Protein AF-A0A3D3XXV9-F1 (afdb_monomer_lite)

Radius of gyration: 22.59 Å; chains: 1; bounding box: 43×61×84 Å

Sequence (226 aa):
MRRCYCCALTACLPCFASASIADHQWCRITTPHFDLVTDLEPNNGIELAKALEDFHRMALQLLNTDREQVRPLRVLAFNNKDDFRETFGNNRIAGFMKPSFQEHFLVFGPDEGARRRFQVAFHEYTHYLLRRYSSLNLPIWFEEGFAVYLSTAQFVSPTRAVVGQPVVRPSSRRILNRRPRVSQILDERYTVDWSRHVLPGVYEKAWALVHFLYHGENAQKEAIES

Foldseek 3Di:
DDDDDDDDDDDDDPDPDDDAPVNADWDWDDDQAATEIESDDPVVSVVLVVVVVLLVVLVCVVVVDPDDDPGHAYEYEYADLVNLCVVVVAPPDQWAWDDDPPHIYTYGYDDPLWPDPCLSVQLRVLLVCCVVPPPDPDAPLQSLLVSNFSSQWDDPDSFKIFTLDQRGPPLVCLLPPPPPPPVQLVDSPPDPPPNPPPPPNSSSNSNVVVLCVVDVVPVPPRMDGD

pLDDT: mean 79.6, std 15.35, range [37.75, 98.19]

Structure (mmCIF, N/CA/C/O backbone):
data_AF-A0A3D3XXV9-F1
#
_entry.id   AF-A0A3D3XXV9-F1
#
loop_
_atom_site.group_PDB
_atom_site.id
_atom_site.type_symbol
_atom_site.label_atom_id
_atom_site.label_alt_id
_atom_site.label_comp_id
_atom_site.label_asym_id
_atom_site.label_entity_id
_atom_site.label_seq_id
_atom_site.pdbx_PDB_ins_code
_atom_site.Cartn_x
_atom_site.Cartn_y
_atom_site.Cartn_z
_atom_site.occupancy
_atom_site.B_iso_or_equiv
_atom_site.auth_seq_id
_atom_site.auth_comp_id
_atom_site.auth_asym_id
_atom_site.auth_atom_id
_atom_site.pdbx_PDB_model_num
ATOM 1 N N . MET A 1 1 ? 20.626 -43.211 66.276 1.00 39.50 1 MET A N 1
ATOM 2 C CA . MET A 1 1 ? 20.473 -43.010 64.816 1.00 39.50 1 MET A CA 1
ATOM 3 C C . MET A 1 1 ? 19.566 -41.804 64.591 1.00 39.50 1 MET A C 1
ATOM 5 O O . MET A 1 1 ? 18.388 -41.886 64.913 1.00 39.50 1 MET A O 1
ATOM 9 N N . ARG A 1 2 ? 20.112 -40.657 64.161 1.00 37.75 2 ARG A N 1
ATOM 10 C CA . ARG A 1 2 ? 19.341 -39.427 63.889 1.00 37.75 2 ARG A CA 1
ATOM 11 C C . ARG A 1 2 ? 18.833 -39.472 62.444 1.00 37.75 2 ARG A C 1
ATOM 13 O O . ARG A 1 2 ? 19.640 -39.625 61.534 1.00 37.75 2 ARG A O 1
ATOM 20 N N . ARG A 1 3 ? 17.515 -39.384 62.239 1.00 44.97 3 ARG A N 1
ATOM 21 C CA . ARG A 1 3 ? 16.894 -39.303 60.907 1.00 44.97 3 ARG A CA 1
ATOM 22 C C . ARG A 1 3 ? 16.881 -37.841 60.449 1.00 44.97 3 ARG A C 1
ATOM 24 O O . ARG A 1 3 ? 16.228 -37.015 61.078 1.00 44.97 3 ARG A O 1
ATOM 31 N N . CYS A 1 4 ? 17.620 -37.541 59.382 1.00 41.88 4 CYS A N 1
ATOM 32 C CA . CYS A 1 4 ? 17.517 -36.287 58.637 1.00 41.88 4 CYS A CA 1
ATOM 33 C C . CYS A 1 4 ? 16.246 -36.318 57.782 1.00 41.88 4 CYS A C 1
ATOM 35 O O . CYS A 1 4 ? 16.099 -37.204 56.944 1.00 41.88 4 CYS A O 1
ATOM 37 N N . TYR A 1 5 ? 15.349 -35.354 57.978 1.00 47.19 5 TYR A N 1
ATOM 38 C CA . TYR A 1 5 ? 14.238 -35.099 57.064 1.00 47.19 5 TYR A CA 1
ATOM 39 C C . TYR A 1 5 ? 14.699 -34.067 56.028 1.00 47.19 5 TYR A C 1
ATOM 41 O O . TYR A 1 5 ? 14.903 -32.902 56.363 1.00 47.19 5 TYR A O 1
ATOM 49 N N . CYS A 1 6 ? 14.897 -34.494 54.779 1.00 47.56 6 CYS A N 1
ATOM 50 C CA . CYS A 1 6 ? 15.049 -33.578 53.650 1.00 47.56 6 CYS A CA 1
ATOM 51 C C . CYS A 1 6 ? 13.669 -33.026 53.278 1.00 47.56 6 CYS A C 1
ATOM 53 O O . CYS A 1 6 ? 12.847 -33.746 52.714 1.00 47.56 6 CYS A O 1
ATOM 55 N N . CYS A 1 7 ? 13.418 -31.750 53.573 1.00 50.75 7 CYS A N 1
AT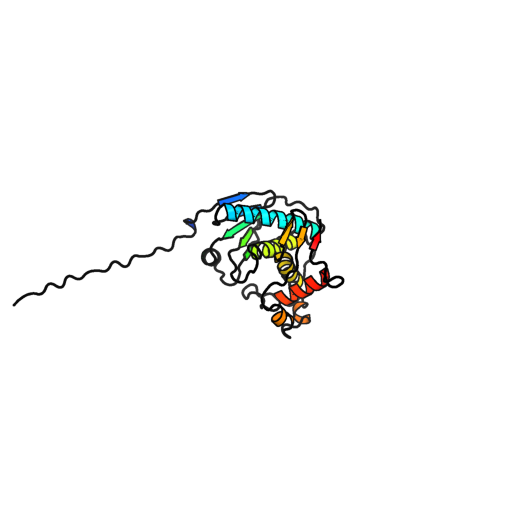OM 56 C CA . CYS A 1 7 ? 12.310 -31.011 52.976 1.00 50.75 7 CYS A CA 1
ATOM 57 C C . CYS A 1 7 ? 12.616 -30.780 51.490 1.00 50.75 7 CYS A C 1
ATOM 59 O O . CYS A 1 7 ? 13.495 -29.990 51.152 1.00 50.75 7 CYS A O 1
ATOM 61 N N . ALA A 1 8 ? 11.904 -31.472 50.602 1.00 52.31 8 ALA A N 1
ATOM 62 C CA . ALA A 1 8 ? 11.928 -31.178 49.175 1.00 52.31 8 ALA A CA 1
ATOM 63 C C . ALA A 1 8 ? 11.057 -29.940 48.906 1.00 52.31 8 ALA A C 1
ATOM 65 O O . ALA A 1 8 ? 9.833 -30.002 48.988 1.00 52.31 8 ALA A O 1
ATOM 66 N N . LEU A 1 9 ? 11.693 -28.807 48.609 1.00 52.50 9 LEU A N 1
ATOM 67 C CA . LEU A 1 9 ? 11.030 -27.629 48.053 1.00 52.50 9 LEU A CA 1
ATOM 68 C C . LEU A 1 9 ? 10.749 -27.889 46.566 1.00 52.50 9 LEU A C 1
ATOM 70 O O . LEU A 1 9 ? 11.640 -27.784 45.727 1.00 52.50 9 LEU A O 1
ATOM 74 N N . THR A 1 10 ? 9.510 -28.246 46.233 1.00 61.16 10 THR A N 1
ATOM 75 C CA . THR A 1 10 ? 9.006 -28.227 44.854 1.00 61.16 10 THR A CA 1
ATOM 76 C C . THR A 1 10 ? 8.909 -26.781 44.379 1.00 61.16 10 THR A C 1
ATOM 78 O O . THR A 1 10 ? 8.015 -26.041 44.787 1.00 61.16 10 THR A O 1
ATOM 81 N N . ALA A 1 11 ? 9.843 -26.368 43.525 1.00 58.56 11 ALA A N 1
ATOM 82 C CA . ALA A 1 11 ? 9.775 -25.096 42.821 1.00 58.56 11 ALA A CA 1
ATOM 83 C C . ALA A 1 11 ? 8.650 -25.155 41.771 1.00 58.56 11 ALA A C 1
ATOM 85 O O . ALA A 1 11 ? 8.789 -25.818 40.744 1.00 58.56 11 ALA A O 1
ATOM 86 N N . CYS A 1 12 ? 7.530 -24.474 42.029 1.00 58.41 12 CYS A N 1
ATOM 87 C CA . CYS A 1 12 ? 6.534 -24.181 41.000 1.00 58.41 12 CYS A CA 1
ATOM 88 C C . CYS A 1 12 ? 7.164 -23.231 39.976 1.00 58.41 12 CYS A C 1
ATOM 90 O O . CYS A 1 12 ? 7.327 -22.043 40.252 1.00 58.41 12 CYS A O 1
ATOM 92 N N . LEU A 1 13 ? 7.524 -23.752 38.803 1.00 60.81 13 LEU A N 1
ATOM 93 C CA . LEU A 1 13 ? 7.824 -22.917 37.645 1.00 60.81 13 LEU A CA 1
ATOM 94 C C . LEU A 1 13 ? 6.537 -22.181 37.238 1.00 60.81 13 LEU A C 1
ATOM 96 O O . LEU A 1 13 ? 5.540 -22.848 36.951 1.00 60.81 13 LEU A O 1
ATOM 100 N N . PRO A 1 14 ? 6.516 -20.836 37.219 1.00 57.62 14 PRO A N 1
ATOM 101 C CA . PRO A 1 14 ? 5.376 -20.104 36.694 1.00 57.62 14 PRO A CA 1
ATOM 102 C C . PRO A 1 14 ? 5.217 -20.441 35.209 1.00 57.62 14 PRO A C 1
ATOM 104 O O . PRO A 1 14 ? 6.107 -20.196 34.395 1.00 57.62 14 PRO A O 1
ATOM 107 N N . CYS A 1 15 ? 4.077 -21.040 34.871 1.00 57.38 15 CYS A N 1
ATOM 108 C CA . CYS A 1 15 ? 3.658 -21.232 33.495 1.00 57.38 15 CYS A CA 1
ATOM 109 C C . CYS A 1 15 ? 3.281 -19.853 32.949 1.00 57.38 15 CYS A C 1
ATOM 111 O O . CYS A 1 15 ? 2.193 -19.350 33.226 1.00 57.38 15 CYS A O 1
ATOM 113 N N . PHE A 1 16 ? 4.196 -19.210 32.227 1.00 54.22 16 PHE A N 1
ATOM 114 C CA . PHE A 1 16 ? 3.863 -18.033 31.435 1.00 54.22 16 PHE A CA 1
ATOM 115 C C . PHE A 1 16 ? 2.948 -18.499 30.301 1.00 54.22 16 PHE A C 1
ATOM 117 O O . PHE A 1 16 ? 3.415 -19.026 29.294 1.00 54.22 16 PHE A O 1
ATOM 124 N N . ALA A 1 17 ? 1.636 -18.388 30.500 1.00 61.09 17 ALA A N 1
ATOM 125 C CA . ALA A 1 17 ? 0.687 -18.504 29.407 1.00 61.09 17 ALA A CA 1
ATOM 126 C C . ALA A 1 17 ? 0.934 -17.314 28.472 1.00 61.09 17 ALA A C 1
ATOM 128 O O . ALA A 1 17 ? 0.784 -16.165 28.891 1.00 61.09 17 ALA A O 1
ATOM 129 N N . SER A 1 18 ? 1.367 -17.576 27.238 1.00 64.44 18 SER A N 1
ATOM 130 C CA . SER A 1 18 ? 1.339 -16.553 26.194 1.00 64.44 18 SER A CA 1
ATOM 131 C C . SER A 1 18 ? -0.108 -16.095 26.026 1.00 64.44 18 SER A C 1
ATOM 133 O O . SER A 1 18 ? -0.997 -16.938 25.897 1.00 64.44 18 SER A O 1
ATOM 135 N N . ALA A 1 19 ? -0.344 -14.783 26.088 1.00 70.88 19 ALA A N 1
ATOM 136 C CA . ALA A 1 19 ? -1.662 -14.215 25.827 1.00 70.88 19 ALA A CA 1
ATOM 137 C C . ALA A 1 19 ? -2.117 -14.636 24.424 1.00 70.88 19 ALA A C 1
ATOM 139 O O . ALA A 1 19 ? -1.320 -14.612 23.484 1.00 70.88 19 ALA A O 1
ATOM 140 N N . SER A 1 20 ? -3.372 -15.064 24.298 1.00 82.88 20 SER A N 1
ATOM 141 C CA . SER A 1 20 ? -3.944 -15.372 22.993 1.00 82.88 20 SER A CA 1
ATOM 142 C C . SER A 1 20 ? -4.196 -14.068 22.249 1.00 82.88 20 SER A C 1
ATOM 144 O O . SER A 1 20 ? -4.575 -13.066 22.853 1.00 82.88 20 SER A O 1
ATOM 146 N N . ILE A 1 21 ? -4.110 -14.089 20.922 1.00 84.88 21 ILE A N 1
ATOM 147 C CA . ILE A 1 21 ? -4.517 -12.950 20.091 1.00 84.88 21 ILE A CA 1
ATOM 148 C C . ILE A 1 21 ? -5.984 -12.533 20.325 1.00 84.88 21 ILE A C 1
ATOM 150 O O . ILE A 1 21 ? -6.377 -11.384 20.110 1.00 84.88 21 ILE A O 1
ATOM 154 N N . ALA A 1 22 ? -6.813 -13.470 20.796 1.00 82.88 22 ALA A N 1
ATOM 155 C CA . ALA A 1 22 ? -8.192 -13.203 21.193 1.00 82.88 22 ALA A CA 1
ATOM 156 C C . ALA A 1 22 ? -8.297 -12.305 22.441 1.00 82.88 22 ALA A C 1
ATOM 158 O O . ALA A 1 22 ? -9.331 -11.670 22.635 1.00 82.88 22 ALA A O 1
ATOM 159 N N . ASP A 1 23 ? -7.240 -12.234 23.255 1.00 86.31 23 ASP A N 1
ATOM 160 C CA . ASP A 1 23 ? -7.178 -11.430 24.479 1.00 86.31 23 ASP A CA 1
ATOM 161 C C . ASP A 1 23 ? -6.729 -9.981 24.203 1.00 86.31 23 ASP A C 1
ATOM 163 O O . ASP A 1 23 ? -6.745 -9.137 25.103 1.00 86.31 23 ASP A O 1
ATOM 167 N N . HIS A 1 24 ? -6.327 -9.669 22.965 1.00 89.88 24 HIS A N 1
ATOM 168 C CA . HIS A 1 24 ? -5.916 -8.324 22.567 1.00 89.88 24 HIS A CA 1
ATOM 169 C C . HIS A 1 24 ? -7.111 -7.362 22.509 1.00 89.88 24 HIS A C 1
ATOM 171 O O . HIS A 1 24 ? -8.251 -7.747 22.238 1.00 89.88 24 HIS A O 1
ATOM 177 N N . GLN A 1 25 ? -6.851 -6.070 22.725 1.00 92.69 25 GLN A N 1
ATOM 178 C CA . GLN A 1 25 ? -7.873 -5.035 22.577 1.00 92.69 25 GLN A CA 1
ATOM 179 C C . GLN A 1 25 ? -8.050 -4.658 21.107 1.00 92.69 25 GLN A C 1
ATOM 181 O O . GLN A 1 25 ? -7.366 -3.787 20.579 1.00 92.69 25 GLN A O 1
ATOM 186 N N . TRP A 1 26 ? -9.006 -5.311 20.454 1.00 95.31 26 TRP A N 1
ATOM 187 C CA . TRP A 1 26 ? -9.385 -4.999 19.082 1.00 95.31 26 TRP A CA 1
ATOM 188 C C . TRP A 1 26 ? -10.291 -3.768 19.012 1.00 95.31 26 TRP A C 1
ATOM 190 O O . TRP A 1 26 ? -11.267 -3.641 19.754 1.00 95.31 26 TRP A O 1
ATOM 200 N N . CYS A 1 27 ? -10.017 -2.889 18.056 1.00 94.94 27 CYS A N 1
ATOM 201 C CA . CYS A 1 27 ? -10.870 -1.766 17.702 1.00 94.94 27 CYS A CA 1
ATOM 202 C C . CYS A 1 27 ? -11.269 -1.822 16.223 1.00 94.94 27 CYS A C 1
ATOM 204 O O . CYS A 1 27 ? -10.618 -2.464 15.392 1.00 94.94 27 CYS A O 1
ATOM 206 N N . ARG A 1 28 ? -12.375 -1.144 15.902 1.00 97.50 28 ARG A N 1
ATOM 207 C CA . ARG A 1 28 ? -12.882 -0.998 14.538 1.00 97.50 28 ARG A CA 1
ATOM 208 C C . ARG A 1 28 ? -13.060 0.477 14.208 1.00 97.50 28 ARG A C 1
ATOM 210 O O . ARG A 1 28 ? -13.715 1.199 14.956 1.00 97.50 28 ARG A O 1
ATOM 217 N N . ILE A 1 29 ? -12.489 0.909 13.090 1.00 98.19 29 ILE A N 1
ATOM 218 C CA . ILE A 1 29 ? -12.535 2.285 12.593 1.00 98.19 29 ILE A CA 1
ATOM 219 C C . ILE A 1 29 ? -13.054 2.237 11.160 1.00 98.19 29 ILE A C 1
ATOM 221 O O . ILE A 1 29 ? -12.470 1.576 10.306 1.00 98.19 29 ILE A O 1
ATOM 225 N N . THR A 1 30 ? -14.146 2.946 10.891 1.00 97.31 30 THR A N 1
ATOM 226 C CA . THR A 1 30 ? -14.754 2.995 9.559 1.00 97.31 30 THR A CA 1
ATOM 227 C C . THR A 1 30 ? -14.632 4.399 8.980 1.00 97.31 30 THR A C 1
ATOM 229 O O . THR A 1 30 ? -14.941 5.390 9.641 1.00 97.31 30 THR A O 1
ATOM 232 N N . THR A 1 31 ? -14.186 4.471 7.733 1.00 96.88 31 THR A N 1
ATOM 233 C CA . THR A 1 31 ? -14.084 5.673 6.903 1.00 96.88 31 THR A CA 1
ATOM 234 C C . THR A 1 31 ? -14.862 5.440 5.597 1.00 96.88 31 THR A C 1
ATOM 236 O O . THR A 1 31 ? -15.373 4.334 5.390 1.00 96.88 31 THR A O 1
ATOM 239 N N . PRO A 1 32 ? -14.991 6.437 4.699 1.00 95.00 32 PRO A N 1
ATOM 240 C CA . PRO A 1 32 ? -15.674 6.230 3.422 1.00 95.00 32 PRO A CA 1
ATOM 241 C C . PRO A 1 32 ? -15.128 5.046 2.606 1.00 95.00 32 PRO A C 1
ATOM 243 O O . PRO A 1 32 ? -15.916 4.300 2.023 1.00 95.00 32 PRO A O 1
ATOM 246 N N . HIS A 1 33 ? -13.806 4.825 2.604 1.00 94.81 33 HIS A N 1
ATOM 247 C CA . HIS A 1 33 ? -13.169 3.797 1.773 1.00 94.81 33 HIS A CA 1
ATOM 248 C C . HIS A 1 33 ? -12.617 2.602 2.554 1.00 94.81 33 HIS A C 1
ATOM 250 O O . HIS A 1 33 ? -12.260 1.600 1.927 1.00 94.81 33 HIS A O 1
ATOM 256 N N . PHE A 1 34 ? -12.575 2.643 3.889 1.00 96.00 34 PHE A N 1
ATOM 257 C CA . PHE A 1 34 ? -11.961 1.585 4.693 1.00 96.00 34 PHE A CA 1
ATOM 258 C C . PHE A 1 34 ? -12.797 1.178 5.903 1.00 96.00 34 PHE A C 1
ATOM 260 O O . PHE A 1 34 ? -13.408 1.992 6.590 1.00 96.00 34 PHE A O 1
ATOM 267 N N . ASP A 1 35 ? -12.784 -0.120 6.174 1.00 96.25 35 ASP A N 1
ATOM 268 C CA . ASP A 1 35 ? -13.319 -0.739 7.377 1.00 96.25 35 ASP A CA 1
ATOM 269 C C . ASP A 1 35 ? -12.162 -1.426 8.110 1.00 96.25 35 ASP A C 1
ATOM 271 O O . ASP A 1 35 ? -11.865 -2.601 7.878 1.00 96.25 35 ASP A O 1
ATOM 275 N N . LEU A 1 36 ? -11.441 -0.651 8.920 1.00 97.50 36 LEU A N 1
ATOM 276 C CA . LEU A 1 36 ? -10.236 -1.077 9.621 1.00 97.50 36 LEU A CA 1
ATOM 277 C C . LEU A 1 36 ? -10.598 -1.812 10.909 1.00 97.50 36 LEU A C 1
ATOM 279 O O . LEU A 1 36 ? -11.288 -1.268 11.764 1.00 97.50 36 LEU A O 1
ATOM 283 N N . VAL A 1 37 ? -10.071 -3.020 11.064 1.00 96.62 37 VAL A N 1
ATOM 284 C CA . VAL A 1 37 ? -10.095 -3.829 12.283 1.00 96.62 37 VAL A CA 1
ATOM 285 C C . VAL A 1 37 ? -8.649 -4.040 12.718 1.00 96.62 37 VAL A C 1
ATOM 287 O O . VAL A 1 37 ? -7.821 -4.490 11.923 1.00 96.62 37 VAL A O 1
ATOM 290 N N . THR A 1 38 ? -8.312 -3.668 13.949 1.00 96.88 38 THR A N 1
ATOM 291 C CA . THR A 1 38 ? -6.917 -3.680 14.404 1.00 96.88 38 THR A CA 1
ATOM 292 C C . THR A 1 38 ? -6.789 -3.756 15.920 1.00 96.88 38 THR A C 1
ATOM 294 O O . THR A 1 38 ? -7.637 -3.226 16.633 1.00 96.88 38 THR A O 1
ATOM 297 N N . ASP A 1 39 ? -5.721 -4.385 16.402 1.00 96.31 39 ASP A N 1
ATOM 298 C CA . ASP A 1 39 ? -5.272 -4.378 17.800 1.00 96.31 39 ASP A CA 1
ATOM 299 C C . ASP A 1 39 ? -4.196 -3.305 18.073 1.00 96.31 39 ASP A C 1
ATOM 301 O O . ASP A 1 39 ? -3.516 -3.317 19.099 1.00 96.31 39 ASP A O 1
ATOM 305 N N . LEU A 1 40 ? -4.017 -2.360 17.144 1.00 95.31 40 LEU A N 1
ATOM 306 C CA . LEU A 1 40 ? -3.247 -1.146 17.383 1.00 95.31 40 LEU A CA 1
ATOM 307 C C . LEU A 1 40 ? -3.919 -0.282 18.457 1.00 95.31 40 LEU A C 1
ATOM 309 O O . LEU A 1 40 ? -5.144 -0.188 18.527 1.00 95.31 40 LEU A O 1
ATOM 313 N N . GLU A 1 41 ? -3.100 0.464 19.201 1.00 94.75 41 GLU A N 1
ATOM 314 C CA . GLU A 1 41 ? -3.582 1.550 20.060 1.00 94.75 41 GLU A CA 1
ATOM 315 C C . GLU A 1 41 ? -4.547 2.479 19.292 1.00 94.75 41 GLU A C 1
ATOM 317 O O . GLU A 1 41 ? -4.250 2.835 18.143 1.00 94.75 41 GLU A O 1
ATOM 322 N N . PRO A 1 42 ? -5.660 2.948 19.893 1.00 94.31 42 PRO A N 1
ATOM 323 C CA . PRO A 1 42 ? -6.714 3.670 19.171 1.00 94.31 42 PRO A CA 1
ATOM 324 C C . PRO A 1 42 ? -6.220 4.852 18.324 1.00 94.31 42 PRO A C 1
ATOM 326 O O . PRO A 1 42 ? -6.634 5.021 17.177 1.00 94.31 42 PRO A O 1
ATOM 329 N N . ASN A 1 43 ? -5.278 5.643 18.847 1.00 95.75 43 ASN A N 1
ATOM 330 C CA . ASN A 1 43 ? -4.690 6.767 18.110 1.00 95.75 43 ASN A CA 1
ATOM 331 C C . ASN A 1 43 ? -3.891 6.302 16.881 1.00 95.75 43 ASN A C 1
ATOM 333 O O . ASN A 1 43 ? -3.988 6.916 15.820 1.00 95.75 43 ASN A O 1
ATOM 337 N N . ASN A 1 44 ? -3.162 5.189 16.993 1.00 95.50 44 ASN A N 1
ATOM 338 C CA . ASN A 1 44 ? -2.414 4.602 15.881 1.00 95.50 44 ASN A CA 1
ATOM 339 C C . ASN A 1 44 ? -3.357 4.050 14.803 1.00 95.50 44 ASN A C 1
ATOM 341 O O . ASN A 1 44 ? -3.077 4.204 13.614 1.00 95.50 44 ASN A O 1
ATOM 345 N N . GLY A 1 45 ? -4.484 3.453 15.206 1.00 96.69 45 GLY A N 1
ATOM 346 C CA . GLY A 1 45 ? -5.537 3.026 14.283 1.00 96.69 45 GLY A CA 1
ATOM 347 C C . GLY A 1 45 ? -6.152 4.203 13.516 1.00 96.69 45 GLY A C 1
ATOM 348 O O . GLY A 1 45 ? -6.327 4.125 12.300 1.00 96.69 45 GLY A O 1
ATOM 349 N N . ILE A 1 46 ? -6.420 5.326 14.195 1.00 97.31 46 ILE A N 1
ATOM 350 C CA . ILE A 1 46 ? -6.946 6.548 13.559 1.00 97.31 46 ILE A CA 1
ATOM 351 C C . ILE A 1 46 ? -5.936 7.125 12.561 1.00 97.31 46 ILE A C 1
ATOM 353 O O . ILE A 1 46 ? -6.318 7.537 11.464 1.00 97.31 46 ILE A O 1
ATOM 357 N N . GLU A 1 47 ? -4.653 7.164 12.918 1.00 95.81 47 GLU A N 1
ATOM 358 C CA . GLU A 1 47 ? -3.588 7.626 12.021 1.00 95.81 47 GLU A CA 1
ATOM 359 C C . GLU A 1 47 ? -3.450 6.737 10.782 1.00 95.81 47 GLU A C 1
ATOM 361 O O . GLU A 1 47 ? -3.327 7.260 9.676 1.00 95.81 47 GLU A O 1
ATOM 366 N N . LEU A 1 48 ? -3.529 5.413 10.946 1.00 96.19 48 LEU A N 1
ATOM 367 C CA . LEU A 1 48 ? -3.534 4.467 9.830 1.00 96.19 48 LEU A CA 1
ATOM 368 C C . LEU A 1 48 ? -4.739 4.695 8.907 1.00 96.19 48 LEU A C 1
ATOM 370 O O . LEU A 1 48 ? -4.568 4.777 7.693 1.00 96.19 48 LEU A O 1
ATOM 374 N N . ALA A 1 49 ? -5.944 4.832 9.467 1.00 97.25 49 ALA A N 1
ATOM 375 C CA . ALA A 1 49 ? -7.155 5.067 8.684 1.00 97.25 49 ALA A CA 1
ATOM 376 C C . ALA A 1 49 ? -7.073 6.376 7.877 1.00 97.25 49 ALA A C 1
ATOM 378 O O . ALA A 1 49 ? -7.393 6.392 6.690 1.00 97.25 49 ALA A O 1
ATOM 379 N N . LYS A 1 50 ? -6.568 7.459 8.485 1.00 96.12 50 LYS A N 1
ATOM 380 C CA . LYS A 1 50 ? -6.320 8.734 7.788 1.00 96.12 50 LYS A CA 1
ATOM 381 C C . LYS A 1 50 ? -5.290 8.585 6.670 1.00 96.12 50 LYS A C 1
ATOM 383 O O . LYS A 1 50 ? -5.524 9.047 5.561 1.00 96.12 50 LYS A O 1
ATOM 388 N N . ALA A 1 51 ? -4.179 7.905 6.947 1.00 95.31 51 ALA A N 1
ATOM 389 C CA . ALA A 1 51 ? -3.127 7.689 5.963 1.00 95.31 51 ALA A CA 1
ATOM 390 C C . ALA A 1 51 ? -3.614 6.862 4.761 1.00 95.31 51 ALA A C 1
ATOM 392 O O . ALA A 1 51 ? -3.216 7.135 3.631 1.00 95.31 51 ALA A O 1
ATOM 393 N N . LEU A 1 52 ? -4.488 5.877 4.988 1.00 96.44 52 LEU A N 1
ATOM 394 C CA . LEU A 1 52 ? -5.130 5.101 3.927 1.00 96.44 52 LEU A CA 1
ATOM 395 C C . LEU A 1 52 ? -6.072 5.957 3.069 1.00 96.44 52 LEU A C 1
ATOM 397 O O . LEU A 1 52 ? -6.049 5.832 1.848 1.00 96.44 52 LEU A O 1
ATOM 401 N N . GLU A 1 53 ? -6.855 6.851 3.676 1.00 95.75 53 GLU A N 1
ATOM 402 C CA . GLU A 1 53 ? -7.710 7.804 2.948 1.00 95.75 53 GLU A CA 1
ATOM 403 C C . GLU A 1 53 ? -6.892 8.799 2.111 1.00 95.75 53 GLU A C 1
ATOM 405 O O . GLU A 1 53 ? -7.192 9.029 0.937 1.00 95.75 53 GLU A O 1
ATOM 410 N N . ASP A 1 54 ? -5.818 9.353 2.673 1.00 94.94 54 ASP A N 1
ATOM 411 C CA . ASP A 1 54 ? -4.911 10.243 1.940 1.00 94.94 54 ASP A CA 1
ATOM 412 C C . ASP A 1 54 ? -4.252 9.518 0.759 1.00 94.94 54 ASP A C 1
ATOM 414 O O . ASP A 1 54 ? -4.198 10.043 -0.359 1.00 94.94 54 ASP A O 1
ATOM 418 N N . PHE A 1 55 ? -3.825 8.274 0.981 1.00 95.31 55 PHE A N 1
ATOM 419 C CA . PHE A 1 55 ? -3.261 7.426 -0.059 1.00 95.31 55 PHE A CA 1
ATOM 420 C C . PHE A 1 55 ? -4.272 7.059 -1.137 1.00 95.31 55 PHE A C 1
ATOM 422 O O . PHE A 1 55 ? -3.935 7.119 -2.318 1.00 95.31 55 PHE A O 1
ATOM 429 N N . HIS A 1 56 ? -5.510 6.741 -0.760 1.00 93.94 56 HIS A N 1
ATOM 430 C CA . HIS A 1 56 ? -6.593 6.486 -1.701 1.00 93.94 56 HIS A CA 1
ATOM 431 C C . HIS A 1 56 ? -6.802 7.675 -2.645 1.00 93.94 56 HIS A C 1
ATOM 433 O O . HIS A 1 56 ? -6.745 7.501 -3.863 1.00 93.94 56 HIS A O 1
ATOM 439 N N . ARG A 1 57 ? -6.953 8.890 -2.099 1.00 91.56 57 ARG A N 1
ATOM 440 C CA . ARG A 1 57 ? -7.161 10.109 -2.900 1.00 91.56 57 ARG A CA 1
ATOM 441 C C . ARG A 1 57 ? -6.010 10.359 -3.875 1.00 91.56 57 ARG A C 1
ATOM 443 O O . ARG A 1 57 ? -6.252 10.562 -5.062 1.00 91.56 57 ARG A O 1
ATOM 450 N N . MET A 1 58 ? -4.770 10.288 -3.389 1.00 91.50 58 MET A N 1
ATOM 451 C CA . MET A 1 58 ? -3.573 10.452 -4.223 1.00 91.50 58 MET A CA 1
ATOM 452 C C . MET A 1 58 ? -3.503 9.391 -5.331 1.00 91.50 58 MET A C 1
ATOM 454 O O . MET A 1 58 ? -3.209 9.705 -6.485 1.00 91.50 58 MET A O 1
ATOM 458 N N . ALA A 1 59 ? -3.763 8.126 -5.000 1.00 90.94 59 ALA A N 1
ATOM 459 C CA . ALA A 1 59 ? -3.626 7.035 -5.953 1.00 90.94 59 ALA A CA 1
ATOM 460 C C . ALA A 1 59 ? -4.700 7.076 -7.053 1.00 90.94 59 ALA A C 1
ATOM 462 O O . ALA A 1 59 ? -4.376 6.800 -8.207 1.00 90.94 59 ALA A O 1
ATOM 463 N N . LEU A 1 60 ? -5.946 7.467 -6.746 1.00 88.88 60 LEU A N 1
ATOM 464 C CA . LEU A 1 60 ? -6.982 7.643 -7.776 1.00 88.88 60 LEU A CA 1
ATOM 465 C C . LEU A 1 60 ? -6.634 8.755 -8.772 1.00 88.88 60 LEU A C 1
ATOM 467 O O . LEU A 1 60 ? -6.840 8.578 -9.973 1.00 88.88 60 LEU A O 1
ATOM 471 N N . GLN A 1 61 ? -6.057 9.863 -8.294 1.00 86.00 61 GLN A N 1
ATOM 472 C CA . GLN A 1 61 ? -5.582 10.945 -9.162 1.00 86.00 61 GLN A CA 1
ATOM 473 C C . GLN A 1 61 ? -4.482 10.456 -10.106 1.00 86.00 61 GLN A C 1
ATOM 475 O O . GLN A 1 61 ? -4.546 10.702 -11.309 1.00 86.00 61 GLN A O 1
ATOM 480 N N . LEU A 1 62 ? -3.506 9.706 -9.586 1.00 85.12 62 LEU A N 1
ATOM 481 C CA . LEU A 1 62 ? -2.422 9.155 -10.401 1.00 85.12 62 LEU A CA 1
ATOM 482 C C . LEU A 1 62 ? -2.922 8.140 -11.441 1.00 85.12 62 LEU A C 1
ATOM 484 O O . LEU A 1 62 ? -2.405 8.088 -12.555 1.00 85.12 62 LEU A O 1
ATOM 488 N N . LEU A 1 63 ? -3.923 7.336 -11.080 1.00 84.81 63 LEU A N 1
ATOM 489 C CA . LEU A 1 63 ? -4.566 6.375 -11.977 1.00 84.81 63 LEU A CA 1
ATOM 490 C C . LEU A 1 63 ? -5.568 7.031 -12.943 1.00 84.81 63 LEU A C 1
ATOM 492 O O . LEU A 1 63 ? -6.121 6.331 -13.790 1.00 84.81 63 LEU A O 1
ATOM 496 N N . ASN A 1 64 ? -5.796 8.347 -12.828 1.00 86.44 64 ASN A N 1
ATOM 497 C CA . ASN A 1 64 ? -6.746 9.127 -13.620 1.00 86.44 64 ASN A CA 1
ATOM 498 C C . ASN A 1 64 ? -8.130 8.457 -13.713 1.00 86.44 64 ASN A C 1
ATOM 500 O O . ASN A 1 64 ? -8.682 8.259 -14.798 1.00 86.44 64 ASN A O 1
ATOM 504 N N . THR A 1 65 ? -8.664 8.052 -12.560 1.00 83.56 65 THR A N 1
ATOM 505 C CA . THR A 1 65 ? -9.962 7.381 -12.446 1.00 83.56 65 THR A CA 1
ATOM 506 C C . THR A 1 65 ? -10.862 8.124 -11.465 1.00 83.56 65 THR A C 1
ATOM 508 O O . THR A 1 65 ? -10.430 8.532 -10.391 1.00 83.56 65 THR A O 1
ATOM 511 N N . ASP A 1 66 ? -12.136 8.247 -11.821 1.00 80.88 66 ASP A N 1
ATOM 512 C CA . ASP A 1 66 ? -13.224 8.795 -11.002 1.00 80.88 66 ASP A CA 1
ATOM 513 C C . ASP A 1 66 ? -14.127 7.696 -10.415 1.00 80.88 66 ASP A C 1
ATOM 515 O O . ASP A 1 66 ? -15.113 7.974 -9.735 1.00 80.88 66 ASP A O 1
ATOM 519 N N . ARG A 1 67 ? -13.800 6.425 -10.681 1.00 80.69 67 ARG A N 1
ATOM 520 C CA . ARG A 1 67 ? -14.576 5.276 -10.212 1.00 80.69 67 ARG A CA 1
ATOM 521 C C . ARG A 1 67 ? -14.621 5.223 -8.689 1.00 80.69 67 ARG A C 1
ATOM 523 O O . ARG A 1 67 ? -13.609 4.969 -8.039 1.00 80.69 67 ARG A O 1
ATOM 530 N N . GLU A 1 68 ? -15.825 5.358 -8.148 1.00 76.50 68 GLU A N 1
ATOM 531 C CA . GLU A 1 68 ? -16.063 5.256 -6.713 1.00 76.50 68 GLU A CA 1
ATOM 532 C C . GLU A 1 68 ? -16.002 3.812 -6.198 1.00 76.50 68 GLU A C 1
ATOM 534 O O . GLU A 1 68 ? -16.380 2.836 -6.865 1.00 76.50 68 GLU A O 1
ATOM 539 N N . GLN A 1 69 ? -15.558 3.679 -4.949 1.00 80.25 69 GLN A N 1
ATOM 540 C CA . GLN A 1 69 ? -15.616 2.419 -4.230 1.00 80.25 69 GLN A CA 1
ATOM 541 C C . GLN A 1 69 ? -17.025 2.215 -3.661 1.00 80.25 69 GLN A C 1
ATOM 543 O O . GLN A 1 69 ? -17.464 2.942 -2.781 1.00 80.25 69 GLN A O 1
ATOM 548 N N . VAL A 1 70 ? -17.726 1.181 -4.133 1.00 79.19 70 VAL A N 1
ATOM 549 C CA . VAL A 1 70 ? -19.129 0.916 -3.747 1.00 79.19 70 VAL A CA 1
ATOM 550 C C . VAL A 1 70 ? -19.287 0.614 -2.250 1.00 79.19 70 VAL A C 1
ATOM 552 O O . VAL A 1 70 ? -20.356 0.821 -1.680 1.00 79.19 70 VAL A O 1
ATOM 555 N N . ARG A 1 71 ? -18.249 0.062 -1.611 1.00 86.69 71 ARG A N 1
ATOM 556 C CA . ARG A 1 71 ? -18.239 -0.316 -0.191 1.00 86.69 71 ARG A CA 1
ATOM 557 C C . ARG A 1 71 ? -16.843 -0.132 0.392 1.00 86.69 71 ARG A C 1
ATOM 559 O O . ARG A 1 71 ? -15.889 -0.373 -0.345 1.00 86.69 71 ARG A O 1
ATOM 566 N N . PRO A 1 72 ? -16.692 0.204 1.681 1.00 92.12 72 PRO A N 1
ATOM 567 C CA . PRO A 1 72 ? -15.389 0.241 2.337 1.00 92.12 72 PRO A CA 1
ATOM 568 C C . PRO A 1 72 ? -14.630 -1.093 2.213 1.00 92.12 72 PRO A C 1
ATOM 570 O O . PRO A 1 72 ? -15.224 -2.165 2.332 1.00 92.12 72 PRO A O 1
ATOM 573 N N . LEU A 1 73 ? -13.317 -1.033 1.980 1.00 92.75 73 LEU A N 1
ATOM 574 C CA . LEU A 1 73 ? -12.441 -2.202 1.931 1.00 92.75 73 LEU A CA 1
ATOM 575 C C . LEU A 1 73 ? -12.147 -2.647 3.362 1.00 92.75 73 LEU A C 1
ATOM 577 O O . LEU A 1 73 ? -11.692 -1.833 4.169 1.00 92.75 73 LEU A O 1
ATOM 581 N N . ARG A 1 74 ? -12.349 -3.931 3.681 1.00 94.62 74 ARG A N 1
ATOM 582 C CA . ARG A 1 74 ? -11.974 -4.432 5.005 1.00 94.62 74 ARG A CA 1
ATOM 583 C C . ARG A 1 74 ? -10.461 -4.549 5.125 1.00 94.62 74 ARG A C 1
ATOM 585 O O . ARG A 1 74 ? -9.814 -5.222 4.319 1.00 94.62 74 ARG A O 1
ATOM 592 N N . VAL A 1 75 ? -9.924 -3.926 6.167 1.00 95.69 75 VAL A N 1
ATOM 593 C CA . VAL A 1 75 ? -8.501 -3.937 6.496 1.00 95.69 75 VAL A CA 1
ATOM 594 C C . VAL A 1 75 ? -8.317 -4.612 7.846 1.00 95.69 75 VAL A C 1
ATOM 596 O O . VAL A 1 75 ? -8.936 -4.201 8.819 1.00 95.69 75 VAL A O 1
ATOM 599 N N . LEU A 1 76 ? -7.466 -5.632 7.912 1.00 95.06 76 LEU A N 1
ATOM 600 C CA . LEU A 1 76 ? -7.047 -6.262 9.158 1.00 95.06 76 LEU A CA 1
ATOM 601 C C . LEU A 1 76 ? -5.570 -5.939 9.399 1.00 95.06 76 LEU A C 1
ATOM 603 O O . LEU A 1 76 ? -4.699 -6.455 8.695 1.00 95.06 76 LEU A O 1
ATOM 607 N N . ALA A 1 77 ? -5.304 -5.059 10.363 1.00 95.81 77 ALA A N 1
ATOM 608 C CA . ALA A 1 77 ? -3.956 -4.606 10.693 1.00 95.81 77 ALA A CA 1
ATOM 609 C C . ALA A 1 77 ? -3.542 -5.140 12.066 1.00 95.81 77 ALA A C 1
ATOM 611 O O . ALA A 1 77 ? -4.217 -4.866 13.057 1.00 95.81 77 ALA A O 1
ATOM 612 N N . PHE A 1 78 ? -2.433 -5.871 12.119 1.00 94.62 78 PHE A N 1
ATOM 613 C CA . PHE A 1 78 ? -1.897 -6.436 13.355 1.00 94.62 78 PHE A CA 1
ATOM 614 C C . PHE A 1 78 ? -0.815 -5.521 13.927 1.00 94.62 78 PHE A C 1
ATOM 616 O O . PHE A 1 78 ? 0.037 -5.010 13.193 1.00 94.62 78 PHE A O 1
ATOM 623 N N . ASN A 1 79 ? -0.817 -5.351 15.242 1.00 93.38 79 ASN A N 1
ATOM 624 C CA . ASN A 1 79 ? 0.214 -4.642 15.987 1.00 93.38 79 ASN A CA 1
ATOM 625 C C . ASN A 1 79 ? 1.470 -5.504 16.173 1.00 93.38 79 ASN A C 1
ATOM 627 O O . ASN A 1 79 ? 2.585 -4.984 16.207 1.00 93.38 79 ASN A O 1
ATOM 631 N N . ASN A 1 80 ? 1.303 -6.826 16.263 1.00 90.44 80 ASN A N 1
ATOM 632 C CA . ASN A 1 80 ? 2.388 -7.776 16.469 1.00 90.44 80 ASN A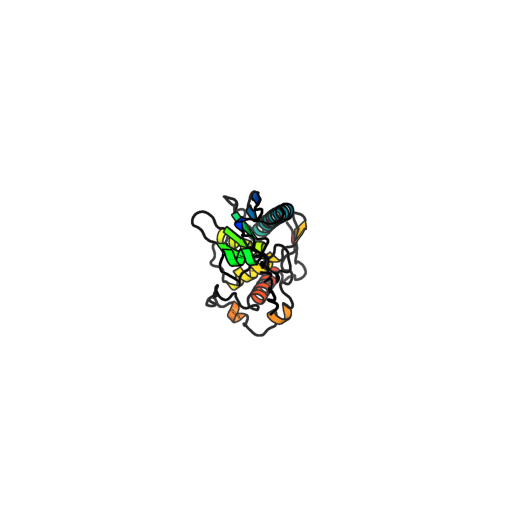 CA 1
ATOM 633 C C . ASN A 1 80 ? 2.618 -8.656 15.226 1.00 90.44 80 ASN A C 1
ATOM 635 O O . ASN A 1 80 ? 1.694 -9.130 14.564 1.00 90.44 80 ASN A O 1
ATOM 639 N N . LYS A 1 81 ? 3.894 -8.867 14.895 1.00 89.25 81 LYS A N 1
ATOM 640 C CA . LYS A 1 81 ? 4.324 -9.654 13.734 1.00 89.25 81 LYS A CA 1
ATOM 641 C C . LYS A 1 81 ? 4.067 -11.149 13.909 1.00 89.25 81 LYS A C 1
ATOM 643 O O . LYS A 1 81 ? 3.725 -11.818 12.939 1.00 89.25 81 LYS A O 1
ATOM 648 N N . ASP A 1 82 ? 4.265 -11.675 15.107 1.00 89.31 82 ASP A N 1
ATOM 649 C CA . ASP A 1 82 ? 4.101 -13.095 15.400 1.00 89.31 82 ASP A CA 1
ATOM 650 C C . ASP A 1 82 ? 2.623 -13.485 15.429 1.00 89.31 82 ASP A C 1
ATOM 652 O O . ASP A 1 82 ? 2.275 -14.495 14.828 1.00 89.31 82 ASP A O 1
ATOM 656 N N . ASP A 1 83 ? 1.746 -12.613 15.928 1.00 90.69 83 ASP A N 1
ATOM 657 C CA . ASP A 1 83 ? 0.289 -12.780 15.832 1.00 90.69 83 ASP A CA 1
ATOM 658 C C . ASP A 1 83 ? -0.195 -12.884 14.382 1.00 90.69 83 ASP A C 1
ATOM 660 O O . ASP A 1 83 ? -0.955 -13.789 14.020 1.00 90.69 83 ASP A O 1
ATOM 664 N N . PHE A 1 84 ? 0.285 -11.986 13.513 1.00 89.94 84 PHE A N 1
ATOM 665 C CA . PHE A 1 84 ? 0.013 -12.058 12.077 1.00 89.94 84 PHE A CA 1
ATOM 666 C C . PHE A 1 84 ? 0.501 -13.392 11.486 1.00 89.94 84 PHE A C 1
ATOM 668 O O . PHE A 1 84 ? -0.223 -14.068 10.749 1.00 89.94 84 PHE A O 1
ATOM 675 N N . ARG A 1 85 ? 1.731 -13.799 11.816 1.00 87.50 85 ARG A N 1
ATOM 676 C CA . ARG A 1 85 ? 2.344 -15.028 11.292 1.00 87.50 85 ARG A CA 1
ATOM 677 C C . ARG A 1 85 ? 1.625 -16.284 11.755 1.00 87.50 85 ARG A C 1
ATOM 679 O O . ARG A 1 85 ? 1.443 -17.187 10.944 1.00 87.50 85 ARG A O 1
ATOM 686 N N . GLU A 1 86 ? 1.249 -16.346 13.026 1.00 87.69 86 GLU A N 1
ATOM 687 C CA . GLU A 1 86 ? 0.527 -17.467 13.620 1.00 87.69 86 GLU A CA 1
ATOM 688 C C . GLU A 1 86 ? -0.870 -17.582 13.009 1.00 87.69 86 GLU A C 1
ATOM 690 O O . GLU A 1 86 ? -1.260 -18.662 12.568 1.00 87.69 86 GLU A O 1
ATOM 695 N N . THR A 1 87 ? -1.569 -16.452 12.855 1.00 88.19 87 THR A N 1
ATOM 696 C CA . THR A 1 87 ? -2.921 -16.409 12.279 1.00 88.19 87 THR A CA 1
ATOM 697 C C . THR A 1 87 ? -2.963 -16.917 10.833 1.00 88.19 87 THR A C 1
ATOM 699 O O . THR A 1 87 ? -3.923 -17.580 10.437 1.00 88.19 87 THR A O 1
ATOM 702 N N . PHE A 1 88 ? -1.936 -16.623 10.025 1.00 84.31 88 PHE A N 1
ATOM 703 C CA . PHE A 1 88 ? -1.932 -16.950 8.590 1.00 84.31 88 PHE A CA 1
ATOM 704 C C . PHE A 1 88 ? -0.941 -18.040 8.173 1.00 84.31 88 PHE A C 1
ATOM 706 O O . PHE A 1 88 ? -0.898 -18.404 6.997 1.00 84.31 88 PHE A O 1
ATOM 713 N N . GLY A 1 89 ? -0.142 -18.568 9.101 1.00 79.88 89 GLY A N 1
ATOM 714 C CA . GLY A 1 89 ? 0.841 -19.617 8.831 1.00 79.88 89 GLY A CA 1
ATOM 715 C C . GLY A 1 89 ? 1.937 -19.211 7.838 1.00 79.88 89 GLY A C 1
ATOM 716 O O . GLY A 1 89 ? 2.504 -20.076 7.169 1.00 79.88 89 GLY A O 1
ATOM 717 N N . ASN A 1 90 ? 2.233 -17.913 7.698 1.00 71.38 90 ASN A N 1
ATOM 718 C CA . ASN A 1 90 ? 3.219 -17.413 6.737 1.00 71.38 90 ASN A CA 1
ATOM 719 C C . ASN A 1 90 ? 4.215 -16.456 7.398 1.00 71.38 90 ASN A C 1
ATOM 721 O O . ASN A 1 90 ? 3.857 -15.380 7.863 1.00 71.38 90 ASN A O 1
ATOM 725 N N . ASN A 1 91 ? 5.493 -16.839 7.391 1.00 71.31 91 ASN A N 1
ATOM 726 C CA . ASN A 1 91 ? 6.583 -16.065 7.986 1.00 71.31 91 ASN A CA 1
ATOM 727 C C . ASN A 1 91 ? 7.386 -15.215 6.988 1.00 71.31 91 ASN A C 1
ATOM 729 O O . ASN A 1 91 ? 8.336 -14.545 7.405 1.00 71.31 91 ASN A O 1
ATOM 733 N N . ARG A 1 92 ? 7.027 -15.251 5.699 1.00 72.50 92 ARG A N 1
ATOM 734 C CA . ARG A 1 92 ? 7.778 -14.623 4.598 1.00 72.50 92 ARG A CA 1
ATOM 735 C C . ARG A 1 92 ? 7.140 -13.351 4.059 1.00 72.50 92 ARG A C 1
ATOM 737 O O . ARG A 1 92 ? 7.817 -12.624 3.346 1.00 72.50 92 ARG A O 1
ATOM 744 N N . ILE A 1 93 ? 5.870 -13.099 4.362 1.00 79.56 93 ILE A N 1
ATOM 745 C CA . ILE A 1 93 ? 5.140 -11.906 3.921 1.00 79.56 93 ILE A CA 1
ATOM 746 C C . ILE A 1 93 ? 4.840 -11.009 5.120 1.00 79.56 93 ILE A C 1
ATOM 748 O O . ILE A 1 93 ? 4.712 -11.500 6.238 1.00 79.56 93 ILE A O 1
ATOM 752 N N . ALA A 1 94 ? 4.722 -9.706 4.880 1.00 84.81 94 ALA A N 1
ATOM 753 C CA . ALA A 1 94 ? 4.253 -8.746 5.880 1.00 84.81 94 ALA A CA 1
ATOM 754 C C . ALA A 1 94 ? 2.790 -8.335 5.661 1.00 84.81 94 ALA A C 1
ATOM 756 O O . ALA A 1 94 ? 2.171 -7.758 6.548 1.00 84.81 94 ALA A O 1
ATOM 757 N N . GLY A 1 95 ? 2.232 -8.645 4.494 1.00 88.62 95 GLY A N 1
ATOM 758 C CA . GLY A 1 95 ? 0.844 -8.394 4.153 1.00 88.62 95 GLY A CA 1
ATOM 759 C C . GLY A 1 95 ? 0.454 -9.103 2.865 1.00 88.62 95 GLY A C 1
ATOM 760 O O . GLY A 1 95 ? 1.299 -9.711 2.206 1.00 88.62 95 GLY A O 1
ATOM 761 N N . PHE A 1 96 ? -0.843 -9.108 2.580 1.00 88.50 96 PHE A N 1
ATOM 762 C CA . PHE A 1 96 ? -1.417 -9.638 1.352 1.00 88.50 96 PHE A CA 1
ATOM 763 C C . PHE A 1 96 ? -2.862 -9.167 1.174 1.00 88.50 96 PHE A C 1
ATOM 765 O O . PHE A 1 96 ? -3.585 -8.874 2.132 1.00 88.50 96 PHE A O 1
ATOM 772 N N . MET A 1 97 ? -3.319 -9.206 -0.074 1.00 86.12 97 MET A N 1
ATOM 773 C CA . MET A 1 97 ? -4.739 -9.166 -0.405 1.00 86.12 97 MET A CA 1
ATOM 774 C C . MET A 1 97 ? -5.330 -10.577 -0.389 1.00 86.12 97 MET A C 1
ATOM 776 O O . MET A 1 97 ? -4.843 -11.467 -1.088 1.00 86.12 97 MET A O 1
ATOM 780 N N . LYS A 1 98 ? -6.421 -10.782 0.354 1.00 82.12 98 LYS A N 1
ATOM 781 C CA . LYS A 1 98 ? -7.202 -12.025 0.324 1.00 82.12 98 LYS A CA 1
ATOM 782 C C . LYS A 1 98 ? -8.432 -11.841 -0.568 1.00 82.12 98 LYS A C 1
ATOM 784 O O . LYS A 1 98 ? -9.335 -11.082 -0.200 1.00 82.12 98 LYS A O 1
ATOM 789 N N . PRO A 1 99 ? -8.513 -12.522 -1.724 1.00 71.31 99 PRO A N 1
ATOM 790 C CA . PRO A 1 99 ? -9.745 -12.586 -2.494 1.00 71.31 99 PRO A CA 1
ATOM 791 C C . PRO A 1 99 ? -10.832 -13.304 -1.691 1.00 71.31 99 PRO A C 1
ATOM 793 O O . PRO A 1 99 ? -10.565 -14.303 -1.021 1.00 71.31 99 PRO A O 1
ATOM 796 N N . SER A 1 100 ? -12.065 -12.821 -1.775 1.00 69.94 100 SER A N 1
ATOM 797 C CA . SER A 1 100 ? -13.232 -13.537 -1.265 1.00 69.94 100 SER A CA 1
ATOM 798 C C . SER A 1 100 ? -14.446 -13.222 -2.130 1.00 69.94 100 SER A C 1
ATOM 800 O O . SER A 1 100 ? -14.457 -12.237 -2.865 1.00 69.94 100 SER A O 1
ATOM 802 N N . PHE A 1 101 ? -15.452 -14.095 -2.067 1.00 59.31 101 PHE A N 1
ATOM 803 C CA . PHE A 1 101 ? -16.672 -13.986 -2.869 1.00 59.31 101 PHE A CA 1
ATOM 804 C C . PHE A 1 101 ? -17.494 -12.726 -2.567 1.00 59.31 101 PHE A C 1
ATOM 806 O O . PHE A 1 101 ? -18.242 -12.278 -3.430 1.00 59.31 101 PHE A O 1
ATOM 813 N N . GLN A 1 102 ? -17.389 -12.182 -1.352 1.00 59.59 102 GLN A N 1
ATOM 814 C CA . GLN A 1 102 ? -18.203 -11.044 -0.906 1.00 59.59 102 GLN A CA 1
ATOM 815 C C . GLN A 1 102 ? -17.380 -9.775 -0.682 1.00 59.59 102 GLN A C 1
ATOM 817 O O . GLN A 1 102 ? -17.840 -8.685 -1.009 1.00 59.59 102 GLN A O 1
ATOM 822 N N . GLU A 1 103 ? -16.171 -9.908 -0.135 1.00 65.69 103 GLU A N 1
ATOM 823 C CA . GLU A 1 103 ? -15.311 -8.781 0.237 1.00 65.69 103 GLU A CA 1
ATOM 824 C C . GLU A 1 103 ? -13.842 -9.161 0.024 1.00 65.69 103 GLU A C 1
ATOM 826 O O . GLU A 1 103 ? -13.413 -10.238 0.444 1.00 65.69 103 GLU A O 1
ATOM 831 N N . HIS A 1 104 ? -13.068 -8.287 -0.622 1.00 78.12 104 HIS A N 1
ATOM 832 C CA . HIS A 1 104 ? -11.610 -8.369 -0.591 1.00 78.12 104 HIS A CA 1
ATOM 833 C C . HIS A 1 104 ? -11.123 -7.903 0.783 1.00 78.12 104 HIS A C 1
ATOM 835 O O . HIS A 1 104 ? -11.651 -6.934 1.325 1.00 78.12 104 HIS A O 1
ATOM 841 N N . PHE A 1 105 ? -10.109 -8.569 1.328 1.00 89.12 105 PHE A N 1
ATOM 842 C CA . PHE A 1 105 ? -9.471 -8.144 2.573 1.00 89.12 105 PHE A CA 1
ATOM 843 C C . PHE A 1 105 ? -8.052 -7.691 2.281 1.00 89.12 105 PHE A C 1
ATOM 845 O O . PHE A 1 105 ? -7.315 -8.405 1.598 1.00 89.12 105 PHE A O 1
ATOM 852 N N . LEU A 1 106 ? -7.669 -6.548 2.833 1.00 92.62 106 LEU A N 1
ATOM 853 C CA . LEU A 1 106 ? -6.271 -6.172 2.976 1.00 92.62 106 LEU A CA 1
ATOM 854 C C . LEU A 1 106 ? -5.823 -6.613 4.366 1.00 92.62 106 LEU A C 1
ATOM 856 O O . LEU A 1 106 ? -6.437 -6.236 5.361 1.00 92.62 106 LEU A O 1
ATOM 860 N N . VAL A 1 107 ? -4.772 -7.419 4.443 1.00 92.88 107 VAL A N 1
ATOM 861 C CA . VAL A 1 107 ? -4.268 -7.951 5.712 1.00 92.88 107 VAL A CA 1
ATOM 862 C C . VAL A 1 107 ? -2.785 -7.647 5.817 1.00 92.88 107 VAL A C 1
ATOM 864 O O . VAL A 1 107 ? -2.049 -7.929 4.875 1.00 92.88 107 VAL A O 1
ATOM 867 N N . PHE A 1 108 ? -2.328 -7.099 6.941 1.00 93.00 108 PHE A N 1
ATOM 868 C CA . PHE A 1 108 ? -0.902 -6.860 7.160 1.00 93.00 108 PHE A CA 1
ATOM 869 C C . PHE A 1 108 ? -0.527 -6.782 8.638 1.00 93.00 108 PHE A C 1
ATOM 871 O O . PHE A 1 108 ? -1.354 -6.472 9.492 1.00 93.00 108 PHE A O 1
ATOM 878 N N . GLY A 1 109 ? 0.747 -7.032 8.916 1.00 91.00 109 GLY A N 1
ATOM 879 C CA . GLY A 1 109 ? 1.387 -6.786 10.201 1.00 91.00 109 GLY A CA 1
ATOM 880 C C . GLY A 1 109 ? 2.639 -5.916 10.048 1.00 91.00 109 GLY A C 1
ATOM 881 O O . GLY A 1 109 ? 2.923 -5.400 8.960 1.00 91.00 109 GLY A O 1
ATOM 882 N N . PRO A 1 110 ? 3.416 -5.742 11.127 1.00 85.88 110 PRO A N 1
ATOM 883 C CA . PRO A 1 110 ? 4.642 -4.958 11.096 1.00 85.88 110 PRO A CA 1
ATOM 884 C C . PRO A 1 110 ? 5.717 -5.601 10.209 1.00 85.88 110 PRO A C 1
ATOM 886 O O . PRO A 1 110 ? 5.974 -6.805 10.290 1.00 85.88 110 PRO A O 1
ATOM 889 N N . ASP A 1 111 ? 6.413 -4.776 9.426 1.00 82.56 111 ASP A N 1
ATOM 890 C CA . ASP A 1 111 ? 7.626 -5.163 8.703 1.00 82.56 111 ASP A CA 1
ATOM 891 C C . ASP A 1 111 ? 8.839 -4.400 9.244 1.00 82.56 111 ASP A C 1
ATOM 893 O O . ASP A 1 111 ? 8.949 -3.186 9.097 1.00 82.56 111 ASP A O 1
ATOM 897 N N . GLU A 1 112 ? 9.782 -5.126 9.842 1.00 75.31 112 GLU A N 1
ATOM 898 C CA . GLU A 1 112 ? 11.041 -4.571 10.361 1.00 75.31 112 GLU A CA 1
ATOM 899 C C . GLU A 1 112 ? 11.960 -4.049 9.244 1.00 75.31 112 GLU A C 1
ATOM 901 O O . GLU A 1 112 ? 12.843 -3.227 9.494 1.00 75.31 112 GLU A O 1
ATOM 906 N N . GLY A 1 113 ? 11.776 -4.528 8.008 1.00 72.69 113 GLY A N 1
ATOM 907 C CA . GLY A 1 113 ? 12.487 -4.041 6.828 1.00 72.69 113 GLY A CA 1
ATOM 908 C C . GLY A 1 113 ? 11.885 -2.766 6.232 1.00 72.69 113 GLY A C 1
ATOM 909 O O . GLY A 1 113 ? 12.552 -2.096 5.431 1.00 72.69 113 GLY A O 1
ATOM 910 N N . ALA A 1 114 ? 10.655 -2.409 6.618 1.00 76.12 114 ALA A N 1
ATOM 911 C CA . ALA A 1 114 ? 9.978 -1.228 6.114 1.00 76.12 114 ALA A CA 1
ATOM 912 C C . ALA A 1 114 ? 10.599 0.046 6.691 1.00 76.12 114 ALA A C 1
ATOM 914 O O . ALA A 1 114 ? 10.890 0.176 7.879 1.00 76.12 114 ALA A O 1
ATOM 915 N N . ARG A 1 115 ? 10.786 1.042 5.825 1.00 74.88 115 ARG A N 1
ATOM 916 C CA . ARG A 1 115 ? 11.308 2.357 6.231 1.00 74.88 115 ARG A CA 1
ATOM 917 C C . ARG A 1 115 ? 10.223 3.300 6.703 1.00 74.88 115 ARG A C 1
ATOM 919 O O . ARG A 1 115 ? 10.523 4.305 7.346 1.00 74.88 115 ARG A O 1
ATOM 926 N N . ARG A 1 116 ? 8.990 3.042 6.276 1.00 82.25 116 ARG A N 1
ATOM 927 C CA . ARG A 1 116 ? 7.836 3.896 6.526 1.00 82.25 116 ARG A CA 1
ATOM 928 C C . ARG A 1 116 ? 6.780 3.090 7.255 1.00 82.25 116 ARG A C 1
ATOM 930 O O . ARG A 1 116 ? 6.548 1.927 6.949 1.00 82.25 116 ARG A O 1
ATOM 937 N N . ARG A 1 117 ? 6.119 3.759 8.193 1.00 82.50 117 ARG A N 1
ATOM 938 C CA . ARG A 1 117 ? 5.160 3.159 9.120 1.00 82.50 117 ARG A CA 1
ATOM 939 C C . ARG A 1 117 ? 4.024 2.397 8.429 1.00 82.50 117 ARG A C 1
ATOM 941 O O . ARG A 1 117 ? 3.624 1.352 8.916 1.00 82.50 117 ARG A O 1
ATOM 948 N N . PHE A 1 118 ? 3.534 2.904 7.298 1.00 90.62 118 PHE A N 1
ATOM 949 C CA . PHE A 1 118 ? 2.389 2.339 6.570 1.00 90.62 118 PHE A CA 1
ATOM 950 C C . PHE A 1 118 ? 2.767 1.765 5.200 1.00 90.62 118 PHE A C 1
ATOM 952 O O . PH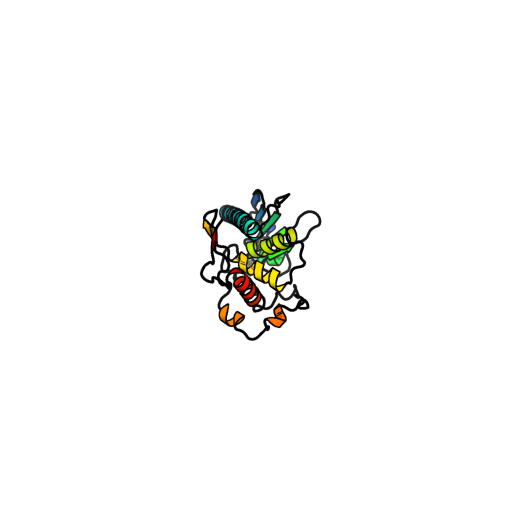E A 1 118 ? 1.904 1.534 4.359 1.00 90.62 118 PHE A O 1
ATOM 959 N N . GLN A 1 119 ? 4.061 1.514 4.977 1.00 90.81 119 GLN A N 1
ATOM 960 C CA . GLN A 1 119 ? 4.583 1.078 3.682 1.00 90.81 119 GLN A CA 1
ATOM 961 C C . GLN A 1 119 ? 3.901 -0.201 3.178 1.00 90.81 119 GLN A C 1
ATOM 963 O O . GLN A 1 119 ? 3.493 -0.264 2.024 1.00 90.81 119 GLN A O 1
ATOM 968 N N . VAL A 1 120 ? 3.742 -1.203 4.049 1.00 91.50 120 VAL A N 1
ATOM 969 C CA . VAL A 1 120 ? 3.103 -2.481 3.697 1.00 91.50 120 VAL A CA 1
ATOM 970 C C . VAL A 1 120 ? 1.639 -2.269 3.314 1.00 91.50 120 VAL A C 1
ATOM 972 O O . VAL A 1 120 ? 1.192 -2.778 2.293 1.00 91.50 120 VAL A O 1
ATOM 975 N N . ALA A 1 121 ? 0.907 -1.455 4.080 1.00 94.12 121 ALA A N 1
ATOM 976 C CA . ALA A 1 121 ? -0.489 -1.146 3.791 1.00 94.12 121 ALA A CA 1
ATOM 977 C C . ALA A 1 121 ? -0.646 -0.477 2.416 1.00 94.12 121 ALA A C 1
ATOM 979 O O . ALA A 1 121 ? -1.502 -0.869 1.629 1.00 94.12 121 ALA A O 1
ATOM 980 N N . PHE A 1 122 ? 0.217 0.490 2.093 1.00 95.12 122 PHE A N 1
ATOM 981 C CA . PHE A 1 122 ? 0.211 1.170 0.796 1.00 95.12 122 PHE A CA 1
ATOM 982 C C . PHE A 1 122 ? 0.614 0.247 -0.362 1.00 95.12 122 PHE A C 1
ATOM 984 O O . PHE A 1 122 ? 0.024 0.328 -1.442 1.00 95.12 122 PHE A O 1
ATOM 991 N N . HIS A 1 123 ? 1.581 -0.650 -0.143 1.00 93.62 123 HIS A N 1
ATOM 992 C CA . HIS A 1 123 ? 1.986 -1.663 -1.124 1.00 93.62 123 HIS A CA 1
ATOM 993 C C . HIS A 1 123 ? 0.811 -2.583 -1.474 1.00 93.62 123 HIS A C 1
ATOM 995 O O . HIS A 1 123 ? 0.413 -2.673 -2.635 1.0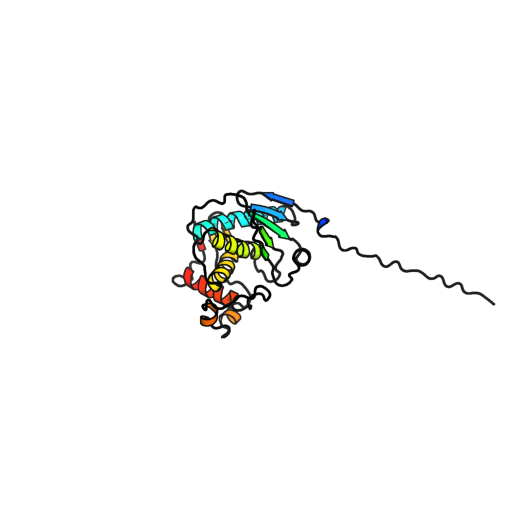0 93.62 123 HIS A O 1
ATOM 1001 N N . GLU A 1 124 ? 0.184 -3.192 -0.465 1.00 92.44 124 GLU A N 1
ATOM 1002 C CA . GLU A 1 124 ? -0.950 -4.100 -0.673 1.00 92.44 124 GLU A CA 1
ATOM 1003 C C . GLU A 1 124 ? -2.190 -3.379 -1.215 1.00 92.44 124 GLU A C 1
ATOM 1005 O O . GLU A 1 124 ? -2.915 -3.915 -2.057 1.00 92.44 124 GLU A O 1
ATOM 1010 N N . TYR A 1 125 ? -2.423 -2.133 -0.799 1.00 94.25 125 TYR A N 1
ATOM 1011 C CA . TYR A 1 125 ? -3.533 -1.349 -1.329 1.00 94.25 125 TYR A CA 1
ATOM 1012 C C . TYR A 1 125 ? -3.323 -0.968 -2.798 1.00 94.25 125 TYR A C 1
ATOM 1014 O O . TYR A 1 125 ? -4.278 -0.960 -3.574 1.00 94.25 125 TYR A O 1
ATOM 1022 N N . THR A 1 126 ? -2.080 -0.733 -3.226 1.00 93.31 126 THR A N 1
ATOM 1023 C CA . THR A 1 126 ? -1.772 -0.514 -4.648 1.00 93.31 126 THR A CA 1
ATOM 1024 C C . THR A 1 126 ? -2.161 -1.729 -5.485 1.00 93.31 126 THR A C 1
ATOM 1026 O O . THR A 1 126 ? -2.817 -1.579 -6.516 1.00 93.31 126 THR A O 1
ATOM 1029 N N . HIS A 1 127 ? -1.856 -2.938 -5.006 1.00 90.69 127 HIS A N 1
ATOM 1030 C CA . HIS A 1 127 ? -2.293 -4.178 -5.654 1.00 90.69 127 HIS A CA 1
ATOM 1031 C C . HIS A 1 127 ? -3.817 -4.276 -5.773 1.00 90.69 127 HIS A C 1
ATOM 1033 O O . HIS A 1 127 ? -4.334 -4.725 -6.799 1.00 90.69 127 HIS A O 1
ATOM 1039 N N . TYR A 1 128 ? -4.557 -3.839 -4.751 1.00 89.69 128 TYR A N 1
ATOM 1040 C CA . TYR A 1 128 ? -6.017 -3.747 -4.821 1.00 89.69 128 TYR A CA 1
ATOM 1041 C C . TYR A 1 128 ? -6.484 -2.767 -5.906 1.00 89.69 128 TYR A C 1
ATOM 1043 O O . TYR A 1 128 ? -7.324 -3.133 -6.728 1.00 89.69 128 TYR A O 1
ATOM 1051 N N . LEU A 1 129 ? -5.924 -1.554 -5.951 1.00 90.06 129 LEU A N 1
ATOM 1052 C CA . LEU A 1 129 ? -6.296 -0.533 -6.935 1.00 90.06 129 LEU A CA 1
ATOM 1053 C C . LEU A 1 129 ? -6.025 -0.991 -8.371 1.00 90.06 129 LEU A C 1
ATOM 1055 O O . LEU A 1 129 ? -6.896 -0.842 -9.229 1.00 90.06 129 LEU A O 1
ATOM 1059 N N . LEU A 1 130 ? -4.860 -1.600 -8.623 1.00 87.75 130 LEU A N 1
ATOM 1060 C CA . LEU A 1 130 ? -4.518 -2.144 -9.937 1.00 87.75 130 LEU A CA 1
ATOM 1061 C C . LEU A 1 130 ? -5.535 -3.203 -10.369 1.00 87.75 130 LEU A C 1
ATOM 1063 O O . LEU A 1 130 ? -6.098 -3.092 -11.451 1.00 87.75 130 LEU A O 1
ATOM 1067 N N . ARG A 1 131 ? -5.867 -4.169 -9.505 1.00 85.06 131 ARG A N 1
ATOM 1068 C CA . ARG A 1 131 ? -6.864 -5.211 -9.820 1.00 85.06 131 ARG A CA 1
ATOM 1069 C C . ARG A 1 131 ? -8.276 -4.658 -9.997 1.00 85.06 131 ARG A C 1
ATOM 1071 O O . ARG A 1 131 ? -9.067 -5.216 -10.752 1.00 85.06 131 ARG A O 1
ATOM 1078 N N . ARG A 1 132 ? -8.617 -3.591 -9.271 1.00 83.94 132 ARG A N 1
ATOM 1079 C CA . ARG A 1 132 ? -9.963 -3.010 -9.278 1.00 83.94 132 ARG A CA 1
ATOM 1080 C C . ARG A 1 132 ? -10.212 -2.102 -10.479 1.00 83.94 132 ARG A C 1
ATOM 1082 O O . ARG A 1 132 ? -11.348 -2.067 -10.971 1.00 83.94 132 ARG A O 1
ATOM 1089 N N . TYR A 1 133 ? -9.198 -1.346 -10.897 1.00 83.19 133 TYR A N 1
ATOM 1090 C CA . TYR A 1 133 ? -9.337 -0.260 -11.869 1.00 83.19 133 TYR A CA 1
ATOM 1091 C C . TYR A 1 133 ? -8.583 -0.492 -13.183 1.00 83.19 133 TYR A C 1
ATOM 1093 O O . TYR A 1 133 ? -8.997 0.070 -14.197 1.00 83.19 133 TYR A O 1
ATOM 1101 N N . SER A 1 134 ? -7.563 -1.355 -13.220 1.00 79.00 134 SER A N 1
ATOM 1102 C CA . SER A 1 134 ? -6.954 -1.780 -14.485 1.00 79.00 134 SER A CA 1
ATOM 1103 C C . SER A 1 134 ? -7.872 -2.759 -15.216 1.00 79.00 134 SER A C 1
ATOM 1105 O O . SER A 1 134 ? -8.388 -3.708 -14.634 1.00 79.00 134 SER A O 1
ATOM 1107 N N . SER A 1 135 ? -8.049 -2.548 -16.519 1.00 75.62 135 SER A N 1
ATOM 1108 C CA . SER A 1 135 ? -8.636 -3.545 -17.430 1.00 75.62 135 SER A CA 1
ATOM 1109 C C . SER A 1 135 ? -7.574 -4.435 -18.087 1.00 75.62 135 SER A C 1
ATOM 1111 O O . SER A 1 135 ? -7.908 -5.353 -18.833 1.00 75.62 135 SER A O 1
ATOM 1113 N N . LEU A 1 136 ? -6.295 -4.155 -17.822 1.00 79.38 136 LEU A N 1
ATOM 1114 C CA . LEU A 1 136 ? -5.150 -4.842 -18.400 1.00 79.38 136 LEU A CA 1
ATOM 1115 C C . LEU A 1 136 ? -4.641 -5.924 -17.449 1.00 79.38 136 LEU A C 1
ATOM 1117 O O . LEU A 1 136 ? -4.533 -5.688 -16.244 1.00 79.38 136 LEU A O 1
ATOM 1121 N N . ASN A 1 137 ? -4.228 -7.057 -18.015 1.00 80.50 137 ASN A N 1
ATOM 1122 C CA . ASN A 1 137 ? -3.338 -7.992 -17.333 1.00 80.50 137 ASN A CA 1
ATOM 1123 C C . ASN A 1 137 ? -1.938 -7.374 -17.318 1.00 80.50 137 ASN A C 1
ATOM 1125 O O . ASN A 1 137 ? -1.224 -7.419 -18.322 1.00 80.50 137 ASN A O 1
ATOM 1129 N N . LEU A 1 138 ? -1.580 -6.732 -16.208 1.00 85.50 138 LEU A N 1
ATOM 1130 C CA . LEU A 1 138 ? -0.290 -6.073 -16.066 1.00 85.50 138 LEU A CA 1
ATOM 1131 C C . LEU A 1 138 ? 0.807 -7.119 -15.822 1.00 85.50 138 LEU A C 1
ATOM 1133 O O . LEU A 1 138 ? 0.577 -8.123 -15.144 1.00 85.50 138 LEU A O 1
ATOM 1137 N N . PRO A 1 139 ? 2.019 -6.915 -16.362 1.00 85.69 139 PRO A N 1
ATOM 1138 C CA . PRO A 1 139 ? 3.121 -7.812 -16.075 1.00 85.69 139 PRO A CA 1
ATOM 1139 C C . PRO A 1 139 ? 3.533 -7.665 -14.607 1.00 85.69 139 PRO A C 1
ATOM 1141 O O . PRO A 1 139 ? 3.571 -6.560 -14.064 1.00 85.69 139 PRO A O 1
ATOM 1144 N N . ILE A 1 140 ? 3.914 -8.778 -13.983 1.00 82.88 140 ILE A N 1
ATOM 1145 C CA . ILE A 1 140 ? 4.270 -8.854 -12.557 1.00 82.88 140 ILE A CA 1
ATOM 1146 C C . ILE A 1 140 ? 5.296 -7.793 -12.151 1.00 82.88 140 ILE A C 1
ATOM 1148 O O . ILE A 1 140 ? 5.178 -7.190 -11.087 1.00 82.88 140 ILE A O 1
ATOM 1152 N N . TRP A 1 141 ? 6.316 -7.554 -12.984 1.00 85.50 141 TRP A N 1
ATOM 1153 C CA . TRP A 1 141 ? 7.330 -6.548 -12.669 1.00 85.50 141 TRP A CA 1
ATOM 1154 C C . TRP A 1 141 ? 6.720 -5.157 -12.510 1.00 85.50 141 TRP A C 1
ATOM 1156 O O . TRP A 1 141 ? 7.191 -4.383 -11.683 1.00 85.50 141 TRP A O 1
ATOM 1166 N N . PHE A 1 142 ? 5.690 -4.831 -13.289 1.00 89.00 142 PHE A N 1
ATOM 1167 C CA . PHE A 1 142 ? 5.034 -3.541 -13.198 1.00 89.00 142 PHE A CA 1
ATOM 1168 C C . PHE A 1 142 ? 4.150 -3.492 -11.958 1.00 89.00 142 PHE A C 1
ATOM 1170 O O . PHE A 1 142 ? 4.265 -2.535 -11.204 1.00 89.00 142 PHE A O 1
ATOM 1177 N N . GLU A 1 143 ? 3.340 -4.525 -11.699 1.00 87.50 143 GLU A N 1
ATOM 1178 C CA . GLU A 1 143 ? 2.488 -4.572 -10.500 1.00 87.50 143 GLU A CA 1
ATOM 1179 C C . GLU A 1 143 ? 3.311 -4.397 -9.218 1.00 87.50 143 GLU A C 1
ATOM 1181 O O . GLU A 1 143 ? 3.047 -3.499 -8.419 1.00 87.50 143 GLU A O 1
ATOM 1186 N N . GLU A 1 144 ? 4.368 -5.194 -9.055 1.00 87.38 144 GLU A N 1
ATOM 1187 C CA . GLU A 1 144 ? 5.227 -5.119 -7.874 1.00 87.38 144 GLU A CA 1
ATOM 1188 C C . GLU A 1 144 ? 6.078 -3.846 -7.851 1.00 87.38 144 GLU A C 1
ATOM 1190 O O . GLU A 1 144 ? 6.239 -3.227 -6.803 1.00 87.38 144 GLU A O 1
ATOM 1195 N N . GLY A 1 145 ? 6.616 -3.414 -8.995 1.00 89.75 145 GLY A N 1
ATOM 1196 C CA . GLY A 1 145 ? 7.397 -2.179 -9.083 1.00 89.75 145 GLY A CA 1
ATOM 1197 C C . GLY A 1 145 ? 6.572 -0.942 -8.737 1.00 89.75 145 GLY A C 1
ATOM 1198 O O . GLY A 1 145 ? 7.060 -0.055 -8.035 1.00 89.75 145 GLY A O 1
ATOM 1199 N N . PHE A 1 146 ? 5.319 -0.903 -9.190 1.00 91.62 146 PHE A N 1
ATOM 1200 C CA . PHE A 1 146 ? 4.385 0.190 -8.949 1.00 91.62 146 PHE A CA 1
ATOM 1201 C C . PHE A 1 146 ? 3.887 0.190 -7.503 1.00 91.62 146 PHE A C 1
ATOM 1203 O O . PHE A 1 146 ? 3.875 1.248 -6.874 1.00 91.62 146 PHE A O 1
ATOM 1210 N N . ALA A 1 147 ? 3.596 -0.985 -6.936 1.00 91.25 147 ALA A N 1
ATOM 1211 C CA . ALA A 1 147 ? 3.290 -1.135 -5.514 1.00 91.25 147 ALA A CA 1
ATOM 1212 C C . ALA A 1 147 ? 4.447 -0.652 -4.625 1.00 91.25 147 ALA A C 1
ATOM 1214 O O . ALA A 1 147 ? 4.237 0.183 -3.741 1.00 91.25 147 ALA A O 1
ATOM 1215 N N . VAL A 1 148 ? 5.688 -1.057 -4.926 1.00 89.75 148 VAL A N 1
ATOM 1216 C CA . VAL A 1 148 ? 6.876 -0.569 -4.207 1.00 89.75 148 VAL A CA 1
ATOM 1217 C C . VAL A 1 148 ? 7.046 0.942 -4.39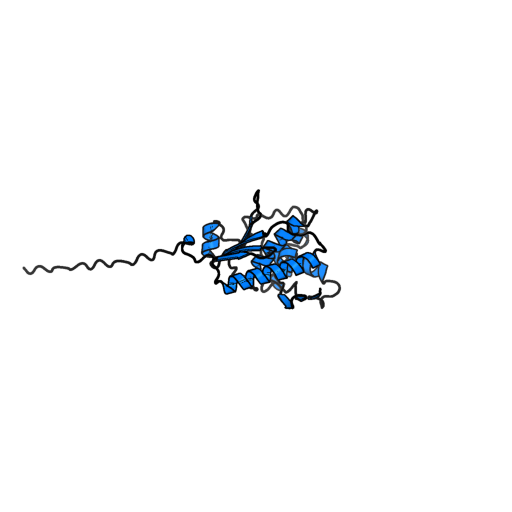3 1.00 89.75 148 VAL A C 1
ATOM 1219 O O . VAL A 1 148 ? 7.339 1.642 -3.426 1.00 89.75 148 VAL A O 1
ATOM 1222 N N . TYR A 1 149 ? 6.832 1.472 -5.600 1.00 91.38 149 TYR A N 1
ATOM 1223 C CA . TYR A 1 149 ? 6.953 2.902 -5.893 1.00 91.38 149 TYR A CA 1
ATOM 1224 C C . TYR A 1 149 ? 5.953 3.743 -5.094 1.00 91.38 149 TYR A C 1
ATOM 1226 O O . TYR A 1 149 ? 6.372 4.659 -4.378 1.00 91.38 149 TYR A O 1
ATOM 1234 N N . LEU A 1 150 ? 4.662 3.404 -5.136 1.00 92.75 150 LEU A N 1
ATOM 1235 C CA . LEU A 1 150 ? 3.639 4.142 -4.396 1.00 92.75 150 LEU A CA 1
ATOM 1236 C C . LEU A 1 150 ? 3.741 3.936 -2.888 1.00 92.75 150 LEU A C 1
ATOM 1238 O O . LEU A 1 150 ? 3.495 4.883 -2.148 1.00 92.75 150 LEU A O 1
ATOM 1242 N N . SER A 1 151 ? 4.214 2.779 -2.411 1.00 92.12 151 SER A N 1
ATOM 1243 C CA . SER A 1 151 ? 4.386 2.524 -0.969 1.00 92.12 151 SER A CA 1
ATOM 1244 C C . SER A 1 151 ? 5.277 3.541 -0.240 1.00 92.12 151 SER A C 1
ATOM 1246 O O . SER A 1 151 ? 5.263 3.639 0.987 1.00 92.12 151 SER A O 1
ATOM 1248 N N . THR A 1 152 ? 6.056 4.317 -0.994 1.00 91.06 152 THR A N 1
ATOM 1249 C CA . THR A 1 152 ? 6.959 5.355 -0.484 1.00 91.06 152 THR A CA 1
ATOM 1250 C C . THR A 1 152 ? 6.288 6.706 -0.246 1.00 91.06 152 THR A C 1
ATOM 1252 O O . THR A 1 152 ? 6.971 7.636 0.202 1.00 91.06 152 THR A O 1
ATOM 1255 N N . ALA A 1 153 ? 4.987 6.807 -0.542 1.00 91.50 153 ALA A N 1
ATOM 1256 C CA . ALA A 1 153 ? 4.196 8.019 -0.421 1.00 91.50 153 ALA A CA 1
ATOM 1257 C C . ALA A 1 153 ? 4.377 8.693 0.942 1.00 91.50 153 ALA A C 1
ATOM 1259 O O . ALA A 1 153 ? 4.282 8.072 2.004 1.00 91.50 153 ALA A O 1
ATOM 1260 N N . GLN A 1 154 ? 4.638 9.994 0.891 1.00 90.25 154 GLN A N 1
ATOM 1261 C CA . GLN A 1 154 ? 4.719 10.877 2.043 1.00 90.25 154 GLN A CA 1
ATOM 1262 C C . GLN A 1 154 ? 3.865 12.106 1.774 1.00 90.25 154 GLN A C 1
ATOM 1264 O O . GLN A 1 154 ? 4.162 12.887 0.871 1.00 90.25 154 GLN A O 1
ATOM 1269 N N . PHE A 1 155 ? 2.817 12.274 2.571 1.00 89.56 155 PHE A N 1
ATOM 1270 C CA . PHE A 1 155 ? 1.901 13.401 2.467 1.00 89.56 155 PHE A CA 1
ATOM 1271 C C . PHE A 1 155 ? 2.527 14.627 3.131 1.00 89.56 155 PHE A C 1
ATOM 1273 O O . PHE A 1 155 ? 2.781 14.636 4.335 1.00 89.56 155 PHE A O 1
ATOM 1280 N N . VAL A 1 156 ? 2.819 15.645 2.324 1.00 86.88 156 VAL A N 1
ATOM 1281 C CA . VAL A 1 156 ? 3.339 16.947 2.777 1.00 86.88 156 VAL A CA 1
ATOM 1282 C C . VAL A 1 156 ? 2.177 17.880 3.125 1.00 86.88 156 VAL A C 1
ATOM 1284 O O . VAL A 1 156 ? 2.292 18.728 4.007 1.00 86.88 156 VAL A O 1
ATOM 1287 N N . SER A 1 157 ? 1.044 17.710 2.443 1.00 84.50 157 SER A N 1
ATOM 1288 C CA . SER A 1 157 ? -0.227 18.376 2.718 1.00 84.50 157 SER A CA 1
ATOM 1289 C C . SER A 1 157 ? -1.388 17.465 2.279 1.00 84.50 157 SER A C 1
ATOM 1291 O O . SER A 1 157 ? -1.147 16.446 1.626 1.00 84.50 157 SER A O 1
ATOM 1293 N N . PRO A 1 158 ? -2.655 17.831 2.553 1.00 77.25 158 PRO A N 1
ATOM 1294 C CA . PRO A 1 158 ? -3.814 17.076 2.068 1.00 77.25 158 PRO A CA 1
ATOM 1295 C C . PRO A 1 158 ? -3.916 16.950 0.539 1.00 77.25 158 PRO A C 1
ATOM 1297 O O . PRO A 1 158 ? -4.700 16.127 0.067 1.00 77.25 158 PRO A O 1
ATOM 1300 N N . THR A 1 159 ? -3.173 17.768 -0.212 1.00 78.38 159 THR A N 1
ATOM 1301 C CA . THR A 1 159 ? -3.190 17.870 -1.684 1.00 78.38 159 THR A CA 1
ATOM 1302 C C . THR A 1 159 ? -1.813 17.632 -2.311 1.00 78.38 159 THR A C 1
ATOM 1304 O O . THR A 1 159 ? -1.604 17.863 -3.499 1.00 78.38 159 THR A O 1
ATOM 1307 N N . ARG A 1 160 ? -0.817 17.222 -1.519 1.00 83.44 160 ARG A N 1
ATOM 1308 C CA . ARG A 1 160 ? 0.544 17.035 -2.023 1.00 83.44 160 ARG A CA 1
ATOM 1309 C C . ARG A 1 160 ? 1.216 15.852 -1.364 1.00 83.44 160 ARG A C 1
ATOM 1311 O O . ARG A 1 160 ? 1.373 15.815 -0.141 1.00 83.44 160 ARG A O 1
ATOM 1318 N N . ALA A 1 161 ? 1.702 14.943 -2.199 1.00 89.19 161 ALA A N 1
ATOM 1319 C CA . ALA A 1 161 ? 2.489 13.803 -1.770 1.00 89.19 161 ALA A CA 1
ATOM 1320 C C . ALA A 1 161 ? 3.794 13.708 -2.562 1.00 89.19 161 ALA A C 1
ATOM 1322 O O . ALA A 1 161 ? 3.868 14.056 -3.739 1.00 89.19 161 ALA A O 1
ATOM 1323 N N . VAL A 1 162 ? 4.836 13.217 -1.901 1.00 88.75 162 VAL A N 1
ATOM 1324 C CA . VAL A 1 162 ? 6.100 12.835 -2.534 1.00 88.75 162 VAL A CA 1
ATOM 1325 C C . VAL A 1 162 ? 6.140 11.315 -2.620 1.00 88.75 162 VAL A C 1
ATOM 1327 O O . VAL A 1 162 ? 5.897 10.639 -1.619 1.00 88.75 162 VAL A O 1
ATOM 1330 N N . VAL A 1 163 ? 6.456 10.782 -3.799 1.00 89.12 163 VAL A N 1
ATOM 1331 C CA . VAL A 1 163 ? 6.508 9.339 -4.086 1.00 89.12 163 VAL A CA 1
ATOM 1332 C C . VAL A 1 163 ? 7.796 8.990 -4.827 1.00 89.12 163 VAL A C 1
ATOM 1334 O O . VAL A 1 163 ? 8.520 9.861 -5.300 1.00 89.12 163 VAL A O 1
ATOM 1337 N N . GLY A 1 164 ? 8.094 7.700 -4.941 1.00 85.31 164 GLY A N 1
ATOM 1338 C CA . GLY A 1 164 ? 9.297 7.226 -5.612 1.00 85.31 164 GLY A CA 1
ATOM 1339 C C . GLY A 1 164 ? 10.574 7.443 -4.808 1.00 85.31 164 GLY A C 1
ATOM 1340 O O . GLY A 1 164 ? 11.648 7.470 -5.386 1.00 85.31 164 GLY A O 1
ATOM 1341 N N . GLN A 1 165 ? 10.505 7.569 -3.483 1.00 84.12 165 GLN A N 1
ATOM 1342 C CA . GLN A 1 165 ? 11.727 7.637 -2.677 1.00 84.12 165 GLN A CA 1
ATOM 1343 C C . GLN A 1 165 ? 12.444 6.277 -2.670 1.00 84.12 165 GLN A C 1
ATOM 1345 O O . GLN A 1 165 ? 11.771 5.249 -2.633 1.00 84.12 165 GLN A O 1
ATOM 1350 N N . PRO A 1 166 ? 13.789 6.211 -2.645 1.00 73.06 166 PRO A N 1
ATOM 1351 C CA . PRO A 1 166 ? 14.513 4.943 -2.657 1.00 73.06 166 PRO A CA 1
ATOM 1352 C C . PRO A 1 166 ? 14.109 3.990 -1.522 1.00 73.06 166 PRO A C 1
ATOM 1354 O O . PRO A 1 166 ? 14.429 4.181 -0.338 1.00 73.06 166 PRO A O 1
ATOM 1357 N N . VAL A 1 167 ? 13.452 2.900 -1.903 1.00 67.12 167 VAL A N 1
ATOM 1358 C CA . VAL A 1 167 ? 13.032 1.830 -0.996 1.00 67.12 167 VAL A CA 1
ATOM 1359 C C . VAL A 1 167 ? 14.195 0.854 -0.826 1.00 67.12 167 VAL A C 1
ATOM 1361 O O . VAL A 1 167 ? 14.854 0.501 -1.797 1.00 67.12 167 VAL A O 1
ATOM 1364 N N . VAL A 1 168 ? 14.467 0.429 0.414 1.00 57.88 168 VAL A N 1
ATOM 1365 C CA . VAL A 1 168 ? 15.557 -0.496 0.816 1.00 57.88 168 VAL A CA 1
ATOM 1366 C C . VAL A 1 168 ? 16.982 0.114 0.863 1.00 57.88 168 VAL A C 1
ATOM 1368 O O . VAL A 1 168 ? 17.365 0.987 0.081 1.00 57.88 168 VAL A O 1
ATOM 1371 N N . ARG A 1 169 ? 17.816 -0.298 1.839 1.00 55.22 169 ARG A N 1
ATOM 1372 C CA . ARG A 1 169 ? 19.272 -0.008 1.878 1.00 55.22 169 ARG A CA 1
ATOM 1373 C C . ARG A 1 169 ? 20.088 -1.288 1.636 1.00 55.22 169 ARG A C 1
ATOM 1375 O O . ARG A 1 169 ? 19.740 -2.316 2.204 1.00 55.22 169 ARG A O 1
ATOM 1382 N N . PRO A 1 170 ? 21.219 -1.208 0.910 1.00 51.50 170 PRO A N 1
ATOM 1383 C CA . PRO A 1 170 ? 21.542 -0.211 -0.105 1.00 51.50 170 PRO A CA 1
ATOM 1384 C C . PRO A 1 170 ? 20.898 -0.648 -1.429 1.00 51.50 170 PRO A C 1
ATOM 1386 O O . PRO A 1 170 ? 21.429 -1.522 -2.119 1.00 51.50 170 PRO A O 1
ATOM 1389 N N . SER A 1 171 ? 19.757 -0.040 -1.772 1.00 59.47 171 SER A N 1
ATOM 1390 C CA . SER A 1 171 ? 19.038 -0.250 -3.037 1.00 59.47 171 SER A CA 1
ATOM 1391 C C . SER A 1 171 ? 19.960 -0.135 -4.249 1.00 59.47 171 SER A C 1
ATOM 1393 O O . SER A 1 171 ? 19.897 -0.975 -5.137 1.00 59.47 171 SER A O 1
ATOM 1395 N N . SER A 1 172 ? 20.921 0.794 -4.241 1.00 64.06 172 SER A N 1
ATOM 1396 C CA . SER A 1 172 ? 21.889 0.945 -5.332 1.00 64.06 172 SER A CA 1
ATOM 1397 C C . SER A 1 172 ? 22.697 -0.325 -5.605 1.00 64.06 172 SER A C 1
ATOM 1399 O O . SER A 1 172 ? 22.824 -0.714 -6.758 1.00 64.06 172 SER A O 1
ATOM 1401 N N . ARG A 1 173 ? 23.188 -1.047 -4.585 1.00 68.44 173 ARG A N 1
ATOM 1402 C CA . ARG A 1 173 ? 23.961 -2.287 -4.812 1.00 68.44 173 ARG A CA 1
ATOM 1403 C C . ARG A 1 173 ? 23.114 -3.406 -5.416 1.00 68.44 173 ARG A C 1
ATOM 1405 O O . ARG A 1 173 ? 23.643 -4.212 -6.172 1.00 68.44 173 ARG A O 1
ATOM 1412 N N . ARG A 1 174 ? 21.822 -3.467 -5.084 1.00 70.56 174 ARG A N 1
ATOM 1413 C CA . ARG A 1 174 ? 20.882 -4.480 -5.598 1.00 70.56 174 ARG A CA 1
ATOM 1414 C C . ARG A 1 174 ? 20.359 -4.126 -6.990 1.00 70.56 174 ARG A C 1
ATOM 1416 O O . ARG A 1 174 ? 20.309 -5.003 -7.849 1.00 70.56 174 ARG A O 1
ATOM 1423 N N . ILE A 1 175 ? 20.089 -2.846 -7.242 1.00 71.06 175 ILE A N 1
ATOM 1424 C CA . ILE A 1 175 ? 19.747 -2.310 -8.568 1.00 71.06 175 ILE A CA 1
ATOM 1425 C C . ILE A 1 175 ? 20.923 -2.511 -9.532 1.00 71.06 175 ILE A C 1
ATOM 1427 O O . ILE A 1 175 ? 20.745 -3.069 -10.611 1.00 71.06 175 ILE A O 1
ATOM 1431 N N . LEU A 1 176 ? 22.138 -2.140 -9.113 1.00 72.81 176 LEU A N 1
ATOM 1432 C CA . LEU A 1 176 ? 23.367 -2.277 -9.904 1.00 72.81 176 LEU A CA 1
ATOM 1433 C C . LEU A 1 176 ? 23.897 -3.718 -9.960 1.00 72.81 176 LEU A C 1
ATOM 1435 O O . LEU A 1 176 ? 24.842 -4.001 -10.700 1.00 72.81 176 LEU A O 1
ATOM 1439 N N . ASN A 1 177 ? 23.316 -4.649 -9.195 1.00 76.25 177 ASN A N 1
ATOM 1440 C CA . ASN A 1 177 ? 23.688 -6.055 -9.283 1.00 76.25 177 ASN A CA 1
ATOM 1441 C C . ASN A 1 177 ? 23.399 -6.562 -10.703 1.00 76.25 177 ASN A C 1
ATOM 1443 O O . ASN A 1 177 ? 22.322 -6.338 -11.252 1.00 76.25 177 ASN A O 1
ATOM 1447 N N . ARG A 1 178 ? 24.325 -7.317 -11.300 1.00 70.62 178 ARG A N 1
ATOM 1448 C CA . ARG A 1 178 ? 24.144 -7.895 -12.641 1.00 70.62 178 ARG A CA 1
ATOM 1449 C C . ARG A 1 178 ? 23.025 -8.939 -12.718 1.00 70.62 178 ARG A C 1
ATOM 1451 O O . ARG A 1 178 ? 22.602 -9.279 -13.822 1.00 70.62 178 ARG A O 1
ATOM 1458 N N . ARG A 1 179 ? 22.547 -9.467 -11.583 1.00 74.31 179 ARG A N 1
ATOM 1459 C CA . ARG A 1 179 ? 21.470 -10.469 -11.529 1.00 74.31 179 ARG A CA 1
ATOM 1460 C C . ARG A 1 179 ? 20.317 -10.050 -10.601 1.00 74.31 179 ARG A C 1
ATOM 1462 O O . ARG A 1 179 ? 20.578 -9.407 -9.586 1.00 74.31 179 ARG A O 1
ATOM 1469 N N . PRO A 1 180 ? 19.057 -10.385 -10.941 1.00 73.25 180 PRO A N 1
ATOM 1470 C CA . PRO A 1 180 ? 18.619 -10.848 -12.267 1.00 73.25 180 PRO A CA 1
ATOM 1471 C C . PRO A 1 180 ? 18.795 -9.740 -13.323 1.00 73.25 180 PRO A C 1
ATOM 1473 O O . PRO A 1 180 ? 18.799 -8.560 -12.984 1.00 73.25 180 PRO A O 1
ATOM 1476 N N . ARG A 1 181 ? 19.014 -10.088 -14.593 1.00 81.88 181 ARG A N 1
ATOM 1477 C CA . ARG A 1 181 ? 19.091 -9.082 -15.669 1.00 81.88 181 ARG A CA 1
ATOM 1478 C C . ARG A 1 181 ? 17.730 -8.403 -15.826 1.00 81.88 181 ARG A C 1
ATOM 1480 O O . ARG A 1 181 ? 16.712 -9.053 -15.620 1.00 81.88 181 ARG A O 1
ATOM 1487 N N . VAL A 1 182 ? 17.708 -7.142 -16.259 1.00 81.19 182 VAL A N 1
ATOM 1488 C CA . VAL A 1 182 ? 16.452 -6.423 -16.552 1.00 81.19 182 VAL A CA 1
ATOM 1489 C C . VAL A 1 182 ? 15.581 -7.214 -17.534 1.00 81.19 182 VAL A C 1
ATOM 1491 O O . VAL A 1 182 ? 14.398 -7.391 -17.287 1.00 81.19 182 VAL A O 1
ATOM 1494 N N . SER A 1 183 ? 16.177 -7.814 -18.568 1.00 82.50 183 SER A N 1
ATOM 1495 C CA . SER A 1 183 ? 15.446 -8.663 -19.519 1.00 82.50 183 SER A CA 1
ATOM 1496 C C . SER A 1 183 ? 14.776 -9.888 -18.891 1.00 82.50 183 SER A C 1
ATOM 1498 O O . SER A 1 183 ? 13.787 -10.360 -19.425 1.00 82.50 183 SER A O 1
ATOM 1500 N N . GLN A 1 184 ? 15.284 -10.400 -17.765 1.00 79.56 184 GLN A N 1
ATOM 1501 C CA . GLN A 1 184 ? 14.652 -11.512 -17.043 1.00 79.56 184 GLN A CA 1
ATOM 1502 C C . GLN A 1 184 ? 13.472 -11.051 -16.184 1.00 79.56 184 GLN A C 1
ATOM 1504 O O . GLN A 1 184 ? 12.627 -11.865 -15.844 1.00 79.56 184 GLN A O 1
ATOM 1509 N N . ILE A 1 185 ? 13.447 -9.774 -15.798 1.00 79.50 185 ILE A N 1
ATOM 1510 C CA . ILE A 1 185 ? 12.351 -9.165 -15.036 1.00 79.50 185 ILE A CA 1
ATOM 1511 C C . ILE A 1 185 ? 11.198 -8.806 -15.976 1.00 79.50 185 ILE A C 1
ATOM 1513 O O . ILE A 1 185 ? 10.040 -8.967 -15.615 1.00 79.50 185 ILE A O 1
ATOM 1517 N N . LEU A 1 186 ? 11.526 -8.340 -17.183 1.00 82.81 186 LEU A N 1
ATOM 1518 C CA . LEU A 1 186 ? 10.549 -8.005 -18.219 1.00 82.81 186 LEU A CA 1
ATOM 1519 C C . LEU A 1 186 ? 9.911 -9.240 -18.879 1.00 82.81 186 LEU A C 1
ATOM 1521 O O . LEU A 1 186 ? 8.947 -9.088 -19.621 1.00 82.81 186 LEU A O 1
ATOM 1525 N N . ASP A 1 187 ? 10.447 -10.441 -18.646 1.00 75.06 187 ASP A N 1
ATOM 1526 C CA . ASP A 1 187 ? 9.924 -11.681 -19.220 1.00 75.06 187 ASP A CA 1
ATOM 1527 C C . ASP A 1 187 ? 8.631 -12.111 -18.503 1.00 75.06 187 ASP A C 1
ATOM 1529 O O . ASP A 1 187 ? 8.633 -12.409 -17.308 1.00 75.06 187 ASP A O 1
ATOM 1533 N N . GLU A 1 188 ? 7.527 -12.178 -19.251 1.00 56.34 188 GLU A N 1
ATOM 1534 C CA . GLU A 1 188 ? 6.198 -12.595 -18.777 1.00 56.34 188 GLU A CA 1
ATOM 1535 C C . GLU A 1 188 ? 6.176 -14.023 -18.206 1.00 56.34 188 GLU A C 1
ATOM 1537 O O . GLU A 1 188 ? 5.308 -14.357 -17.400 1.00 56.34 188 GLU A O 1
ATOM 1542 N N . ARG A 1 189 ? 7.144 -14.876 -18.579 1.00 53.69 189 ARG A N 1
ATOM 1543 C CA . ARG A 1 189 ?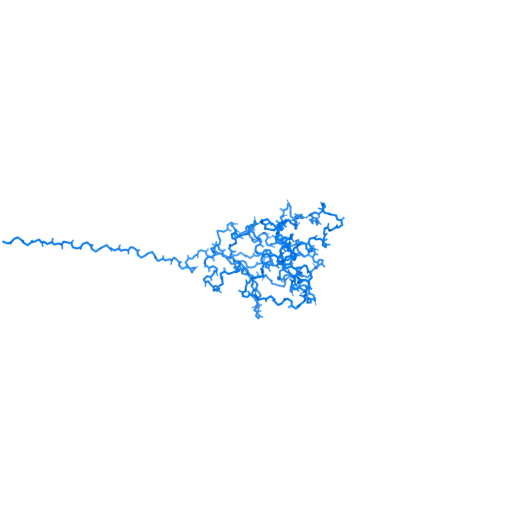 7.283 -16.240 -18.040 1.00 53.69 189 ARG A CA 1
ATOM 1544 C C . ARG A 1 189 ? 7.949 -16.287 -16.672 1.00 53.69 189 ARG A C 1
ATOM 1546 O O . ARG A 1 189 ? 8.172 -17.385 -16.154 1.00 53.69 189 ARG A O 1
ATOM 1553 N N . TYR A 1 190 ? 8.288 -15.143 -16.078 1.00 54.72 190 TYR A N 1
ATOM 1554 C CA . TYR A 1 190 ? 8.752 -15.101 -14.700 1.00 54.72 190 TYR A CA 1
ATOM 1555 C C . TYR A 1 190 ? 7.599 -15.482 -13.764 1.00 54.72 190 TYR A C 1
ATOM 1557 O O . TYR A 1 190 ? 6.862 -14.641 -13.259 1.00 54.72 190 TYR A O 1
ATOM 1565 N N . THR A 1 191 ? 7.421 -16.782 -13.538 1.00 47.91 191 THR A N 1
ATOM 1566 C CA . THR A 1 191 ? 6.461 -17.286 -12.563 1.00 47.91 191 THR A CA 1
ATOM 1567 C C . THR A 1 191 ? 6.933 -16.873 -11.179 1.00 47.91 191 THR A C 1
ATOM 1569 O O . THR A 1 191 ? 7.951 -17.371 -10.686 1.00 47.91 191 THR A O 1
ATOM 1572 N N . VAL A 1 192 ? 6.197 -15.960 -10.550 1.00 50.69 192 VAL A N 1
ATOM 1573 C CA . VAL A 1 192 ? 6.386 -15.661 -9.135 1.00 50.69 192 VAL A CA 1
ATOM 1574 C C . VAL A 1 192 ? 5.952 -16.879 -8.349 1.00 50.69 192 VAL A C 1
ATOM 1576 O O . VAL A 1 192 ? 4.772 -17.213 -8.266 1.00 50.69 192 VAL A O 1
ATOM 1579 N N . ASP A 1 193 ? 6.931 -17.558 -7.768 1.00 50.09 193 ASP A N 1
ATOM 1580 C CA . ASP A 1 193 ? 6.656 -18.472 -6.680 1.00 50.09 193 ASP A CA 1
ATOM 1581 C C . ASP A 1 193 ? 6.275 -17.628 -5.455 1.00 50.09 193 ASP A C 1
ATOM 1583 O O . ASP A 1 193 ? 7.134 -17.169 -4.696 1.00 50.09 193 ASP A O 1
ATOM 1587 N N . TRP A 1 194 ? 4.970 -17.407 -5.280 1.00 46.59 194 TRP A N 1
ATOM 1588 C CA . TRP A 1 194 ? 4.393 -16.679 -4.145 1.00 46.59 194 TRP A CA 1
ATOM 1589 C C . TRP A 1 194 ? 4.766 -17.307 -2.794 1.00 46.59 194 TRP A C 1
ATOM 1591 O O . TRP A 1 194 ? 4.763 -16.618 -1.775 1.00 46.59 194 TRP A O 1
ATOM 1601 N N . SER A 1 195 ? 5.164 -18.588 -2.771 1.00 43.62 195 SER A N 1
ATOM 1602 C CA . SER A 1 195 ? 5.674 -19.241 -1.561 1.00 43.62 195 SER A CA 1
ATOM 1603 C C . SER A 1 195 ? 7.101 -18.811 -1.209 1.00 43.62 195 SER A C 1
ATOM 1605 O O . SER A 1 195 ? 7.514 -18.945 -0.057 1.00 43.62 195 SER A O 1
ATOM 1607 N N . ARG A 1 196 ? 7.878 -18.288 -2.166 1.00 44.03 196 ARG A N 1
ATOM 1608 C CA . ARG A 1 196 ? 9.302 -17.973 -1.972 1.00 44.03 196 ARG A CA 1
ATOM 1609 C C . ARG A 1 196 ? 9.602 -16.518 -1.669 1.00 44.03 196 ARG A C 1
ATOM 1611 O O . ARG A 1 196 ? 10.708 -16.276 -1.199 1.00 44.03 196 ARG A O 1
ATOM 1618 N N . HIS A 1 197 ? 8.643 -15.608 -1.842 1.00 48.16 197 HIS A N 1
ATOM 1619 C CA . HIS A 1 197 ? 8.894 -14.166 -1.877 1.00 48.16 197 HIS A CA 1
ATOM 1620 C C . HIS A 1 197 ? 9.907 -13.839 -2.987 1.00 48.16 197 HIS A C 1
ATOM 1622 O O . HIS A 1 197 ? 10.994 -14.413 -3.092 1.00 48.16 197 HIS A O 1
ATOM 1628 N N . VAL A 1 198 ? 9.536 -12.951 -3.898 1.00 54.06 198 VAL A N 1
ATOM 1629 C CA . VAL A 1 198 ? 10.406 -12.614 -5.023 1.00 54.06 198 VAL A CA 1
ATOM 1630 C C . VAL A 1 198 ? 11.757 -12.099 -4.493 1.00 54.06 198 VAL A C 1
ATOM 1632 O O . VAL A 1 198 ? 11.819 -11.385 -3.493 1.00 54.06 198 VAL A O 1
ATOM 1635 N N . LEU A 1 199 ? 12.857 -12.515 -5.137 1.00 60.19 199 LEU A N 1
ATOM 1636 C CA . LEU A 1 199 ? 14.223 -12.219 -4.696 1.00 60.19 199 LEU A CA 1
ATOM 1637 C C . LEU A 1 199 ? 14.403 -10.706 -4.440 1.00 60.19 199 LEU A C 1
ATOM 1639 O O . LEU A 1 199 ? 13.979 -9.930 -5.303 1.00 60.19 199 LEU A O 1
ATOM 1643 N N . PRO A 1 200 ? 15.092 -10.291 -3.351 1.00 59.38 200 PRO A N 1
ATOM 1644 C CA . PRO A 1 200 ? 15.458 -8.899 -3.025 1.00 59.38 200 PRO A CA 1
ATOM 1645 C C . PRO A 1 200 ? 16.397 -8.200 -4.042 1.00 59.38 200 PRO A C 1
ATOM 1647 O O . PRO A 1 200 ? 17.421 -7.619 -3.701 1.00 59.38 200 PRO A O 1
ATOM 1650 N N . GLY A 1 201 ? 16.106 -8.337 -5.328 1.00 67.44 201 GLY A N 1
ATOM 1651 C CA . GLY A 1 201 ? 16.718 -7.647 -6.455 1.00 67.44 201 GLY A CA 1
ATOM 1652 C C . GLY A 1 201 ? 15.766 -7.520 -7.649 1.00 67.44 201 GLY A C 1
ATOM 1653 O O . GLY A 1 201 ? 16.073 -6.769 -8.570 1.00 67.44 201 GLY A O 1
ATOM 1654 N N . VAL A 1 202 ? 14.629 -8.231 -7.660 1.00 76.19 202 VAL A N 1
ATOM 1655 C CA . VAL A 1 202 ? 13.549 -8.003 -8.633 1.00 76.19 202 VAL A CA 1
ATOM 1656 C C . VAL A 1 202 ? 12.735 -6.787 -8.214 1.00 76.19 202 VAL A C 1
ATOM 1658 O O . VAL A 1 202 ? 12.575 -5.902 -9.041 1.00 76.19 202 VAL A O 1
ATOM 1661 N N . TYR A 1 203 ? 12.307 -6.694 -6.948 1.00 80.25 203 TYR A N 1
ATOM 1662 C CA . TYR A 1 203 ? 11.552 -5.544 -6.432 1.00 80.25 203 TYR A CA 1
ATOM 1663 C C . TYR A 1 203 ? 12.289 -4.223 -6.649 1.00 80.25 203 TYR A C 1
ATOM 1665 O O . TYR A 1 203 ? 11.720 -3.270 -7.168 1.00 80.25 203 TYR A O 1
ATOM 1673 N N . GLU A 1 204 ? 13.582 -4.172 -6.326 1.00 80.88 204 GLU A N 1
ATOM 1674 C CA . GLU A 1 204 ? 14.376 -2.952 -6.461 1.00 80.88 204 GLU A CA 1
ATOM 1675 C C . GLU A 1 204 ? 14.558 -2.536 -7.928 1.00 80.88 204 GLU A C 1
ATOM 1677 O O . GLU A 1 204 ? 14.576 -1.347 -8.239 1.00 80.88 204 GLU A O 1
ATOM 1682 N N . LYS A 1 205 ? 14.675 -3.501 -8.847 1.00 84.94 205 LYS A N 1
ATOM 1683 C CA . LYS A 1 205 ? 14.792 -3.221 -10.286 1.00 84.94 205 LYS A CA 1
ATOM 1684 C C . LYS A 1 205 ? 13.451 -2.883 -10.924 1.00 84.94 205 LYS A C 1
ATOM 1686 O O . LYS A 1 205 ? 13.402 -1.981 -11.747 1.00 84.94 205 LYS A O 1
ATOM 1691 N N . ALA A 1 206 ? 12.386 -3.568 -10.527 1.00 87.19 206 ALA A N 1
ATOM 1692 C CA . ALA A 1 206 ? 11.014 -3.261 -10.904 1.00 87.19 206 ALA A CA 1
ATOM 1693 C C . ALA A 1 206 ? 10.641 -1.833 -10.482 1.00 87.19 206 ALA A C 1
ATOM 1695 O O . ALA A 1 206 ? 10.190 -1.042 -11.306 1.00 87.19 206 ALA A O 1
ATOM 1696 N N . TRP A 1 207 ? 10.948 -1.468 -9.234 1.00 88.94 207 TRP A N 1
ATOM 1697 C CA . TRP A 1 207 ? 10.823 -0.101 -8.738 1.00 88.94 207 TRP A CA 1
ATOM 1698 C C . TRP A 1 207 ? 11.642 0.887 -9.572 1.00 88.94 207 TRP A C 1
ATOM 1700 O O . TRP A 1 207 ? 11.114 1.914 -9.980 1.00 88.94 207 TRP A O 1
ATOM 1710 N N . ALA A 1 208 ? 12.911 0.579 -9.867 1.00 87.12 208 ALA A N 1
ATOM 1711 C CA . ALA A 1 208 ? 13.770 1.477 -10.640 1.00 87.12 208 ALA A CA 1
ATOM 1712 C C . ALA A 1 208 ? 13.239 1.705 -12.065 1.00 87.12 208 ALA A C 1
ATOM 1714 O O . ALA A 1 208 ? 13.325 2.819 -12.576 1.00 87.12 208 ALA A O 1
ATOM 1715 N N . LEU A 1 209 ? 12.670 0.671 -12.694 1.00 89.00 209 LEU A N 1
ATOM 1716 C CA . LEU A 1 209 ? 12.023 0.779 -14.001 1.00 89.00 209 LEU A CA 1
ATOM 1717 C C . LEU A 1 209 ? 10.782 1.671 -13.936 1.00 89.00 209 LEU A C 1
ATOM 1719 O O . LEU A 1 209 ? 10.672 2.599 -14.729 1.00 89.00 209 LEU A O 1
ATOM 1723 N N . VAL A 1 210 ? 9.885 1.441 -12.974 1.00 90.44 210 VAL A N 1
ATOM 1724 C CA . VAL A 1 210 ? 8.697 2.290 -12.779 1.00 90.44 210 VAL A CA 1
ATOM 1725 C C . VAL A 1 210 ? 9.099 3.735 -12.490 1.00 90.44 210 VAL A C 1
ATOM 1727 O O . VAL A 1 210 ? 8.588 4.657 -13.119 1.00 90.44 210 VAL A O 1
ATOM 1730 N N . HIS A 1 211 ? 10.066 3.941 -11.598 1.00 88.31 211 HIS A N 1
ATOM 1731 C CA . HIS A 1 211 ? 10.595 5.263 -11.291 1.00 88.31 211 HIS A CA 1
ATOM 1732 C C . HIS A 1 211 ? 11.150 5.950 -12.544 1.00 88.31 211 HIS A C 1
ATOM 1734 O O . HIS A 1 211 ? 10.886 7.128 -12.763 1.00 88.31 211 HIS A O 1
ATOM 1740 N N . PHE A 1 212 ? 11.906 5.236 -13.382 1.00 86.88 212 PHE A N 1
ATOM 1741 C CA . PHE A 1 212 ? 12.409 5.773 -14.646 1.00 86.88 212 PHE A CA 1
ATOM 1742 C C . PHE A 1 212 ? 11.275 6.145 -15.613 1.00 86.88 212 PHE A C 1
ATOM 1744 O O . PHE A 1 212 ? 11.361 7.184 -16.254 1.00 86.88 212 PHE A O 1
ATOM 1751 N N . LEU A 1 213 ? 10.201 5.356 -15.692 1.00 88.06 213 LEU A N 1
ATOM 1752 C CA . LEU A 1 213 ? 9.058 5.667 -16.558 1.00 88.06 213 LEU A CA 1
ATOM 1753 C C . LEU A 1 213 ? 8.323 6.947 -16.135 1.00 88.06 213 LEU A C 1
ATOM 1755 O O . LEU A 1 213 ? 7.885 7.698 -16.999 1.00 88.06 213 LEU A O 1
ATOM 1759 N N . TYR A 1 214 ? 8.210 7.211 -14.831 1.00 83.88 214 TYR A N 1
ATOM 1760 C CA . TYR A 1 214 ? 7.525 8.406 -14.320 1.00 83.88 214 TYR A CA 1
ATOM 1761 C C . TYR A 1 214 ? 8.426 9.647 -14.233 1.00 83.88 214 TYR A C 1
ATOM 1763 O O . TYR A 1 214 ? 7.944 10.762 -14.406 1.00 83.88 214 TYR A O 1
ATOM 1771 N N . HIS A 1 215 ? 9.727 9.467 -13.982 1.00 82.06 215 HIS A N 1
ATOM 1772 C CA . HIS A 1 215 ? 10.651 10.567 -13.658 1.00 82.06 215 HIS A CA 1
ATOM 1773 C C . HIS A 1 215 ? 11.841 10.701 -14.616 1.00 82.06 215 HIS A C 1
ATOM 1775 O O . HIS A 1 215 ? 12.664 11.597 -14.444 1.00 82.06 215 HIS A O 1
ATOM 1781 N N . GLY A 1 216 ? 11.976 9.827 -15.617 1.00 74.25 216 GLY A N 1
ATOM 1782 C CA . GLY A 1 216 ? 13.165 9.729 -16.474 1.00 74.25 216 GLY A CA 1
ATOM 1783 C C . GLY A 1 216 ? 13.480 10.989 -17.281 1.00 74.25 216 GLY A C 1
ATOM 1784 O O . GLY A 1 216 ? 14.650 11.278 -17.514 1.00 74.25 216 GLY A O 1
ATOM 1785 N N . GLU A 1 217 ? 12.464 11.772 -17.647 1.00 64.31 217 GLU A N 1
ATOM 1786 C CA . GLU A 1 217 ? 12.649 13.051 -18.347 1.00 64.31 217 GLU A CA 1
ATOM 1787 C C . GLU A 1 217 ? 12.933 14.226 -17.394 1.00 64.31 217 GLU A C 1
ATOM 1789 O O . GLU A 1 217 ? 13.497 15.228 -17.819 1.00 64.31 217 GLU A O 1
ATOM 1794 N N . ASN A 1 218 ? 12.581 14.114 -16.105 1.00 59.88 218 ASN A N 1
ATOM 1795 C CA . ASN A 1 218 ? 12.700 15.183 -15.108 1.00 59.88 218 ASN A CA 1
ATOM 1796 C C . ASN A 1 218 ? 12.916 14.613 -13.694 1.00 59.88 218 ASN A C 1
ATOM 1798 O O . ASN A 1 218 ? 12.048 14.729 -12.829 1.00 59.88 218 ASN A O 1
ATOM 1802 N N . ALA A 1 219 ? 14.101 14.058 -13.424 1.00 53.25 219 ALA A N 1
ATOM 1803 C CA . ALA A 1 219 ? 14.440 13.427 -12.138 1.00 53.25 219 ALA A CA 1
ATOM 1804 C C . ALA A 1 219 ? 14.330 14.355 -10.901 1.00 53.25 219 ALA A C 1
ATOM 1806 O O . ALA A 1 219 ? 14.506 13.903 -9.777 1.00 53.25 219 ALA A O 1
ATOM 1807 N N . GLN A 1 220 ? 14.050 15.649 -11.091 1.00 51.38 220 GLN A N 1
ATOM 1808 C CA . GLN A 1 220 ? 13.828 16.630 -10.024 1.00 51.38 220 GLN A CA 1
ATOM 1809 C C . GLN A 1 220 ? 12.353 16.758 -9.583 1.00 51.38 220 GLN A C 1
ATOM 1811 O O . GLN A 1 220 ? 12.085 17.446 -8.600 1.00 51.38 220 GLN A O 1
ATOM 1816 N N . LYS A 1 221 ? 11.389 16.122 -10.268 1.00 55.31 221 LYS A N 1
ATOM 1817 C CA . LYS A 1 221 ? 9.950 16.193 -9.937 1.00 55.31 221 LYS A CA 1
ATOM 1818 C C . LYS A 1 221 ? 9.442 14.920 -9.249 1.00 55.31 221 LYS A C 1
ATOM 1820 O O . LYS A 1 221 ? 8.563 14.243 -9.751 1.00 55.31 221 LYS A O 1
ATOM 1825 N N . GLU A 1 222 ? 9.939 14.627 -8.051 1.00 62.03 222 GLU A N 1
ATOM 1826 C CA . GLU A 1 222 ? 9.447 13.503 -7.223 1.00 62.03 222 GLU A CA 1
ATOM 1827 C C . GLU A 1 222 ? 8.097 13.793 -6.520 1.00 62.03 222 GLU A C 1
ATOM 1829 O O . GLU A 1 222 ? 7.577 12.967 -5.765 1.00 62.03 222 GLU A O 1
ATOM 1834 N N . ALA A 1 223 ? 7.527 14.981 -6.739 1.00 60.03 223 ALA A N 1
ATOM 1835 C CA . ALA A 1 223 ? 6.271 15.415 -6.143 1.00 60.03 223 ALA A CA 1
ATOM 1836 C C . ALA A 1 223 ? 5.093 15.192 -7.098 1.00 60.03 223 ALA A C 1
ATOM 1838 O O . ALA A 1 223 ? 5.149 15.581 -8.264 1.00 60.03 223 ALA A O 1
ATOM 1839 N N . ILE A 1 224 ? 4.008 14.632 -6.564 1.00 57.91 224 ILE A N 1
ATOM 1840 C CA . ILE A 1 224 ? 2.686 14.659 -7.188 1.00 57.91 224 ILE A CA 1
ATOM 1841 C C . ILE A 1 224 ? 1.921 15.815 -6.533 1.00 57.91 224 ILE A C 1
ATOM 1843 O O . ILE A 1 224 ? 1.718 15.834 -5.314 1.00 57.91 224 ILE A O 1
ATOM 1847 N N . GLU A 1 225 ? 1.552 16.803 -7.343 1.00 50.84 225 GLU A N 1
ATOM 1848 C CA . GLU A 1 225 ? 0.736 17.954 -6.945 1.00 50.84 225 GLU A CA 1
ATOM 1849 C C . GLU A 1 225 ? -0.683 17.750 -7.479 1.00 50.84 225 GLU A C 1
ATOM 1851 O O . GLU A 1 225 ? -0.844 17.404 -8.651 1.00 50.84 225 GLU A O 1
ATOM 1856 N N . SER A 1 226 ? -1.686 17.933 -6.615 1.00 50.12 226 SER A N 1
ATOM 1857 C CA . SER A 1 226 ? -3.107 17.912 -6.979 1.00 50.12 226 SER A CA 1
ATOM 1858 C C . SER A 1 226 ? -3.736 19.291 -6.913 1.00 50.12 226 SER A C 1
ATOM 1860 O O . SER A 1 226 ? -3.505 19.952 -5.870 1.00 50.12 226 SER A O 1
#

Secondary structure (DSSP, 8-state):
-----------------PPPGGGS--EEEE-SSEEEEE-S-HHHHHHHHHHHHHHHHHHHHHTT-----SSPEEEEE-S-HHHHHHHHT-SS-SEEEE--SS--EEEE---TT-SSTTHHHHHHHHHHHHHHH--S---HHHHHHHHHHHTT-EEEETTEEE-----STTHHHHHSSSSS-HHHHS-TT----TTT---TTHHHHHHHHHHHHHHTT-TT--EEE-